Protein AF-A0A2J7NKF0-F1 (afdb_monomer_lite)

Secondary structure (DSSP, 8-state):
-HHHHHHH-HHHHHHHHHH----SSSHHHHHHHHHHHHHHHHHHHHHHHHHTTTSSTTHHHHHHHHTTTTTHHHHHHHHHS--TTT-EEE-S--SGGGEEEEEEETTEEEEEEE---TT-EEE-THHHHHHHHHHHS-HHHHHHHHHHHHHHHHHHHHHHHHHHHTTSTTTT---PPPHHHHHHHHHHTHHHHHHHHHHHHHHHT--GGG---TTT--HHHHT-HHHHHHHHHT--HHHHHHHHHHHHHHHHTT--

Structure (mmCIF, N/CA/C/O backbone):
data_AF-A0A2J7NKF0-F1
#
_entry.id   AF-A0A2J7NKF0-F1
#
loop_
_atom_site.group_PDB
_atom_site.id
_atom_site.type_symbol
_atom_site.label_atom_id
_atom_site.label_alt_id
_atom_site.label_comp_id
_atom_site.label_asym_id
_atom_site.label_entity_id
_atom_site.label_seq_id
_atom_site.pdbx_PDB_ins_code
_atom_site.Cartn_x
_atom_site.Cartn_y
_atom_site.Cartn_z
_atom_site.occupancy
_atom_site.B_iso_or_equiv
_atom_site.auth_seq_id
_atom_site.auth_comp_id
_atom_site.auth_asym_id
_atom_site.auth_atom_id
_atom_site.pdbx_PDB_model_num
ATOM 1 N N . MET A 1 1 ? -11.950 -2.779 15.391 1.00 84.06 1 MET A N 1
ATOM 2 C CA . MET A 1 1 ? -11.570 -1.725 14.423 1.00 84.06 1 MET A CA 1
ATOM 3 C C . MET A 1 1 ? -11.148 -0.471 15.175 1.00 84.06 1 MET A C 1
ATOM 5 O O . MET A 1 1 ? -11.852 -0.083 16.102 1.00 84.06 1 MET A O 1
ATOM 9 N N . SER A 1 2 ? -10.006 0.134 14.832 1.00 90.81 2 SER A N 1
ATOM 10 C CA . SER A 1 2 ? -9.373 1.181 15.652 1.00 90.81 2 SER A CA 1
ATOM 11 C C . SER A 1 2 ? -10.151 2.499 15.719 1.00 90.81 2 SER A C 1
ATOM 13 O O . SER A 1 2 ? -10.140 3.119 16.775 1.00 90.81 2 SER A O 1
ATOM 15 N N . LEU A 1 3 ? -10.865 2.906 14.657 1.00 89.62 3 LEU A N 1
ATOM 16 C CA . LEU A 1 3 ? -11.663 4.148 14.651 1.00 89.62 3 LEU A CA 1
ATOM 17 C C . LEU A 1 3 ? -12.692 4.188 15.787 1.00 89.62 3 LEU A C 1
ATOM 19 O O . LEU A 1 3 ? -12.721 5.144 16.553 1.00 89.62 3 LEU A O 1
ATOM 23 N N . ALA A 1 4 ? -13.485 3.125 15.942 1.00 90.88 4 ALA A N 1
ATOM 24 C CA . ALA A 1 4 ? -14.454 3.025 17.032 1.00 90.88 4 ALA A CA 1
ATOM 25 C C . ALA A 1 4 ? -13.760 2.879 18.399 1.00 90.88 4 ALA A C 1
ATOM 27 O O . ALA A 1 4 ? -14.191 3.472 19.386 1.00 90.88 4 ALA A O 1
ATOM 28 N N . LEU A 1 5 ? -12.653 2.125 18.464 1.00 92.44 5 LEU A N 1
ATOM 29 C CA . LEU A 1 5 ? -11.937 1.874 19.718 1.00 92.44 5 LEU A CA 1
ATOM 30 C C . LEU A 1 5 ? -11.374 3.157 20.348 1.00 92.44 5 LEU A C 1
ATOM 32 O O . LEU A 1 5 ? -11.391 3.272 21.571 1.00 92.44 5 LEU A O 1
ATOM 36 N N . LYS A 1 6 ? -10.938 4.130 19.532 1.00 91.19 6 LYS A N 1
ATOM 37 C CA . LYS A 1 6 ? -10.483 5.450 20.004 1.00 91.19 6 LYS A CA 1
ATOM 38 C C . LYS A 1 6 ? -11.495 6.140 20.917 1.00 91.19 6 LYS A C 1
ATOM 40 O O . LYS A 1 6 ? -11.085 6.837 21.834 1.00 91.19 6 LYS A O 1
ATOM 45 N N . LEU A 1 7 ? -12.789 5.954 20.657 1.00 88.31 7 LEU A N 1
ATOM 46 C CA . LEU A 1 7 ? -13.870 6.587 21.414 1.00 88.31 7 LEU A CA 1
ATOM 47 C C . LEU A 1 7 ? -14.421 5.672 22.497 1.00 88.31 7 LEU A C 1
ATOM 49 O O . LEU A 1 7 ? -14.588 6.095 23.635 1.00 88.31 7 LEU A O 1
ATOM 53 N N . LEU A 1 8 ? -14.667 4.406 22.153 1.00 92.31 8 LEU A N 1
ATOM 54 C CA . LEU A 1 8 ? -15.275 3.440 23.065 1.00 92.31 8 LEU A CA 1
ATOM 55 C C . LEU A 1 8 ? -14.355 3.091 24.238 1.00 92.31 8 LEU A C 1
ATOM 57 O O . LEU A 1 8 ? -14.828 2.885 25.352 1.00 92.31 8 LEU A O 1
ATOM 61 N N . ASN A 1 9 ? -13.043 3.008 23.998 1.00 94.12 9 ASN A N 1
ATOM 62 C CA . ASN A 1 9 ? -12.066 2.709 25.038 1.00 94.12 9 ASN A CA 1
ATOM 63 C C . ASN A 1 9 ? -10.696 3.347 24.730 1.00 94.12 9 ASN A C 1
ATOM 65 O O . ASN A 1 9 ? -9.761 2.646 24.324 1.00 94.12 9 ASN A O 1
ATOM 69 N N . PRO A 1 10 ? -10.538 4.665 24.967 1.00 94.31 10 PRO A N 1
ATOM 70 C CA . PRO A 1 10 ? -9.304 5.388 24.656 1.00 94.31 10 PRO A CA 1
ATOM 71 C C . PRO A 1 10 ? -8.067 4.803 25.351 1.00 94.31 10 PRO A C 1
ATOM 73 O O . PRO A 1 10 ? -6.987 4.759 24.767 1.00 94.31 10 PRO A O 1
ATOM 76 N N . LYS A 1 11 ? -8.221 4.296 26.584 1.00 96.44 11 LYS A N 1
ATOM 77 C CA . LYS A 1 11 ? -7.125 3.671 27.344 1.00 96.44 11 LYS A CA 1
ATOM 78 C C . LYS A 1 11 ? -6.644 2.379 26.685 1.00 96.44 11 LYS A C 1
ATOM 80 O O . LYS A 1 11 ? -5.443 2.170 26.547 1.00 96.44 11 LYS A O 1
ATOM 85 N N . GLN A 1 12 ? -7.570 1.515 26.263 1.00 95.81 12 GLN A N 1
ATOM 86 C CA . GLN A 1 12 ? -7.214 0.288 25.549 1.00 95.81 12 GLN A CA 1
ATOM 87 C C . GLN A 1 12 ? -6.644 0.590 24.163 1.00 95.81 12 GLN A C 1
ATOM 89 O O . GLN A 1 12 ? -5.672 -0.049 23.769 1.00 95.81 12 GLN A O 1
ATOM 94 N N . PHE A 1 13 ? -7.209 1.565 23.445 1.00 95.69 13 PHE A N 1
ATOM 95 C CA . PHE A 1 13 ? -6.653 2.026 22.175 1.00 95.69 13 PHE A CA 1
ATOM 96 C C . PHE A 1 13 ? -5.197 2.465 22.340 1.00 95.69 13 PHE A C 1
ATOM 98 O O . PHE A 1 13 ? -4.343 1.991 21.598 1.00 95.69 13 PHE A O 1
ATOM 105 N N . GLN A 1 14 ? -4.909 3.303 23.341 1.00 95.25 14 GLN A N 1
ATOM 106 C CA . GLN A 1 14 ? -3.556 3.779 23.608 1.00 95.25 14 GLN A CA 1
ATOM 107 C C . GLN A 1 14 ? -2.600 2.621 23.920 1.00 95.25 14 GLN A C 1
ATOM 109 O O . GLN A 1 14 ? -1.532 2.549 23.324 1.00 95.25 14 GLN A O 1
ATOM 114 N N . LYS A 1 15 ? -3.019 1.658 24.753 1.00 96.12 15 LYS A N 1
ATOM 115 C CA . LYS A 1 15 ? -2.218 0.460 25.052 1.00 96.12 15 LYS A CA 1
ATOM 116 C C . LYS A 1 15 ? -1.884 -0.354 23.795 1.00 96.12 15 LYS A C 1
ATOM 118 O O . LYS A 1 15 ? -0.757 -0.808 23.644 1.00 96.12 15 LYS A O 1
ATOM 123 N N . ILE A 1 16 ? -2.856 -0.558 22.900 1.00 94.44 16 ILE A N 1
ATOM 124 C CA . ILE A 1 16 ? -2.624 -1.277 21.636 1.00 94.44 16 ILE A CA 1
ATOM 125 C C . ILE A 1 16 ? -1.704 -0.460 20.728 1.00 94.44 16 ILE A C 1
ATOM 127 O O . ILE A 1 16 ? -0.760 -1.006 20.167 1.00 94.44 16 ILE A O 1
ATOM 131 N N . ARG A 1 17 ? -1.943 0.849 20.610 1.00 93.44 17 ARG A N 1
ATOM 132 C CA . ARG A 1 17 ? -1.118 1.754 19.805 1.00 93.44 17 ARG A CA 1
ATOM 133 C C . ARG A 1 17 ? 0.344 1.730 20.250 1.00 93.44 17 ARG A C 1
ATOM 135 O O . ARG A 1 17 ? 1.214 1.656 19.398 1.00 93.44 17 ARG A O 1
ATOM 142 N N . GLU A 1 18 ? 0.607 1.763 21.553 1.00 93.50 18 GLU A N 1
ATOM 143 C CA . GLU A 1 18 ? 1.963 1.701 22.121 1.00 93.50 18 GLU A CA 1
ATOM 144 C C . GLU A 1 18 ? 2.641 0.338 21.920 1.00 93.50 18 GLU A C 1
ATOM 146 O O . GLU A 1 18 ? 3.866 0.261 21.916 1.00 93.50 18 GLU A O 1
ATOM 151 N N . SER A 1 19 ? 1.863 -0.734 21.738 1.00 92.44 19 SER A N 1
ATOM 152 C CA . SER A 1 19 ? 2.397 -2.071 21.442 1.00 92.44 19 SER A CA 1
ATOM 153 C C . SER A 1 19 ? 2.750 -2.291 19.969 1.00 92.44 19 SER A C 1
ATOM 155 O O . SER A 1 19 ? 3.428 -3.263 19.654 1.00 92.44 19 SER A O 1
ATOM 157 N N . ILE A 1 20 ? 2.292 -1.414 19.072 1.00 91.75 20 ILE A N 1
ATOM 158 C CA . ILE A 1 20 ? 2.581 -1.490 17.638 1.00 91.75 20 ILE A CA 1
ATOM 159 C C . ILE A 1 20 ? 3.851 -0.690 17.366 1.00 91.75 20 ILE A C 1
ATOM 161 O O . ILE A 1 20 ? 3.891 0.518 17.601 1.00 91.75 20 ILE A O 1
ATOM 165 N N . GLN A 1 21 ? 4.876 -1.363 16.852 1.00 88.75 21 GLN A N 1
ATOM 166 C CA . GLN A 1 21 ? 6.145 -0.749 16.479 1.00 88.75 21 GLN A CA 1
ATOM 167 C C . GLN A 1 21 ? 6.243 -0.701 14.955 1.00 88.75 21 GLN A C 1
ATOM 169 O O . GLN A 1 21 ? 6.095 -1.723 14.295 1.00 88.75 21 GLN A O 1
ATOM 174 N N . GLU A 1 22 ? 6.476 0.487 14.393 1.00 92.12 22 GLU A N 1
ATOM 175 C CA . GLU A 1 22 ? 6.849 0.596 12.981 1.00 92.12 22 GLU A CA 1
ATOM 176 C C . GLU A 1 22 ? 8.244 -0.007 12.803 1.00 92.12 22 GLU A C 1
ATOM 178 O O . GLU A 1 22 ? 9.161 0.350 13.538 1.00 92.12 22 GLU A O 1
ATOM 183 N N . VAL A 1 23 ? 8.395 -0.904 11.831 1.00 92.81 23 VAL A N 1
ATOM 184 C CA . VAL A 1 23 ? 9.654 -1.628 11.582 1.00 92.81 23 VAL A CA 1
ATOM 185 C C . VAL A 1 23 ? 10.236 -1.357 10.197 1.00 92.81 23 VAL A C 1
ATOM 187 O O . VAL A 1 23 ? 11.412 -1.622 9.975 1.00 92.81 23 VAL A O 1
ATOM 190 N N . ILE A 1 24 ? 9.441 -0.811 9.267 1.00 92.50 24 ILE A N 1
ATOM 191 C CA . ILE A 1 24 ? 9.903 -0.504 7.907 1.00 92.50 24 ILE A CA 1
ATOM 192 C C . ILE A 1 24 ? 10.421 0.931 7.848 1.00 92.50 24 ILE A C 1
ATOM 194 O O . ILE A 1 24 ? 11.553 1.183 7.449 1.00 92.50 24 ILE A O 1
ATOM 198 N N . TYR A 1 25 ? 9.590 1.888 8.254 1.00 95.00 25 TYR A N 1
ATOM 199 C CA . TYR A 1 25 ? 9.866 3.319 8.093 1.00 95.00 25 TYR A CA 1
ATOM 200 C C . TYR A 1 25 ? 10.532 3.924 9.337 1.00 95.00 25 TYR A C 1
ATOM 202 O O . TYR A 1 25 ? 10.049 4.906 9.904 1.00 95.00 25 TYR A O 1
ATOM 210 N N . VAL A 1 26 ? 11.637 3.309 9.770 1.00 94.88 26 VAL A N 1
ATOM 211 C CA . VAL A 1 26 ? 12.452 3.720 10.927 1.00 94.88 26 VAL A CA 1
ATOM 212 C C . VAL A 1 26 ? 13.922 3.872 10.553 1.00 94.88 26 VAL A C 1
ATOM 214 O O . VAL A 1 26 ? 14.399 3.233 9.620 1.00 94.88 26 VAL A O 1
ATOM 217 N N . GLU A 1 27 ? 14.648 4.706 11.300 1.00 93.88 27 GLU A N 1
ATOM 218 C CA . GLU A 1 27 ? 16.056 5.026 11.018 1.00 93.88 27 GLU A CA 1
ATOM 219 C C . GLU A 1 27 ? 16.945 3.774 10.968 1.00 93.88 27 GLU A C 1
ATOM 221 O O . GLU A 1 27 ? 17.741 3.621 10.044 1.00 93.88 27 GLU A O 1
ATOM 226 N N . ASP A 1 28 ? 16.738 2.833 11.894 1.00 92.69 28 ASP A N 1
ATOM 227 C CA . ASP A 1 28 ? 17.508 1.584 11.971 1.00 92.69 28 ASP A CA 1
ATOM 228 C C . ASP A 1 28 ? 17.377 0.725 10.701 1.00 92.69 28 ASP A C 1
ATOM 230 O O . ASP A 1 28 ? 18.297 -0.010 10.347 1.00 92.69 28 ASP A O 1
ATOM 234 N N . ALA A 1 29 ? 16.258 0.846 9.982 1.00 89.44 29 ALA A N 1
ATOM 235 C CA . ALA A 1 29 ? 15.992 0.114 8.749 1.00 89.44 29 ALA A CA 1
ATOM 236 C C . ALA A 1 29 ? 16.216 0.965 7.482 1.00 89.44 29 ALA A C 1
ATOM 238 O O . ALA A 1 29 ? 16.064 0.472 6.359 1.00 89.44 29 ALA A O 1
ATOM 239 N N . ALA A 1 30 ? 16.605 2.237 7.634 1.00 93.00 30 ALA A N 1
ATOM 240 C CA . ALA A 1 30 ? 16.678 3.202 6.541 1.00 93.00 30 ALA A CA 1
ATOM 241 C C . ALA A 1 30 ? 17.652 2.784 5.445 1.00 93.00 30 ALA A C 1
ATOM 243 O O . ALA A 1 30 ? 17.326 2.890 4.261 1.00 93.00 30 ALA A O 1
ATOM 244 N N . ARG A 1 31 ? 18.829 2.276 5.829 1.00 89.62 31 ARG A N 1
ATOM 245 C CA . ARG A 1 31 ? 19.829 1.781 4.877 1.00 89.62 31 ARG A CA 1
ATOM 246 C C . ARG A 1 31 ? 19.249 0.649 4.033 1.00 89.62 31 ARG A C 1
ATOM 248 O O . ARG A 1 31 ? 19.266 0.749 2.812 1.00 89.62 31 ARG A O 1
ATOM 255 N N . LEU A 1 32 ? 18.697 -0.375 4.678 1.00 85.19 32 LEU A N 1
ATOM 256 C CA . LEU A 1 32 ? 18.163 -1.561 4.013 1.00 85.19 32 LEU A CA 1
ATOM 257 C C . LEU A 1 32 ? 17.012 -1.209 3.058 1.00 85.19 32 LEU A C 1
ATOM 259 O O . LEU A 1 32 ? 17.052 -1.544 1.875 1.00 85.19 32 LEU A O 1
ATOM 263 N N . PHE A 1 33 ? 15.998 -0.481 3.534 1.00 89.19 33 PHE A N 1
ATOM 264 C CA . PHE A 1 33 ? 14.836 -0.165 2.701 1.00 89.19 33 PHE A CA 1
ATOM 265 C C . PHE A 1 33 ? 15.133 0.862 1.612 1.00 89.19 33 PHE A C 1
ATOM 267 O O . PHE A 1 33 ? 14.550 0.766 0.534 1.00 89.19 33 PHE A O 1
ATOM 274 N N . SER A 1 34 ? 16.065 1.799 1.822 1.00 91.94 34 SER A N 1
ATOM 275 C CA . SER A 1 34 ? 16.508 2.695 0.741 1.00 91.94 34 SER A CA 1
ATOM 276 C C . SER A 1 34 ? 17.028 1.903 -0.455 1.00 91.94 34 SER A C 1
ATOM 278 O O . SER A 1 34 ? 16.730 2.240 -1.594 1.00 91.94 34 SER A O 1
ATOM 280 N N . VAL A 1 35 ? 17.741 0.812 -0.201 1.00 86.69 35 VAL A N 1
ATOM 281 C CA . VAL A 1 35 ? 18.342 -0.032 -1.238 1.00 86.69 35 VAL A CA 1
ATOM 282 C C . VAL A 1 35 ? 17.283 -0.828 -1.975 1.00 86.69 35 VAL A C 1
ATOM 284 O O . VAL A 1 35 ? 17.258 -0.813 -3.205 1.00 86.69 35 VAL A O 1
ATOM 287 N N . TYR A 1 36 ? 16.353 -1.441 -1.239 1.00 86.31 36 TYR A N 1
ATOM 288 C CA . TYR A 1 36 ? 15.193 -2.097 -1.839 1.00 86.31 36 TYR A CA 1
ATOM 289 C C . TYR A 1 36 ? 14.409 -1.150 -2.747 1.00 86.31 36 TYR A C 1
ATOM 291 O O . TYR A 1 36 ? 14.045 -1.526 -3.865 1.00 86.31 36 TYR A O 1
ATOM 299 N N . PHE A 1 37 ? 14.183 0.085 -2.298 1.00 92.50 37 PHE A N 1
ATOM 300 C CA . PHE A 1 37 ? 13.504 1.088 -3.104 1.00 92.50 37 PHE A CA 1
ATOM 301 C C . PHE A 1 37 ? 14.303 1.458 -4.357 1.00 92.50 37 PHE A C 1
ATOM 303 O O . PHE A 1 37 ? 13.736 1.407 -5.446 1.00 92.50 37 PHE A O 1
ATOM 310 N N . GLU A 1 38 ? 15.601 1.764 -4.246 1.00 91.38 38 GLU A N 1
ATOM 311 C CA . GLU A 1 38 ? 16.435 2.103 -5.410 1.00 91.38 38 GLU A CA 1
ATOM 312 C C . GLU A 1 38 ? 16.475 0.981 -6.447 1.00 91.38 38 GLU A C 1
ATOM 314 O O . GLU A 1 38 ? 16.335 1.231 -7.646 1.00 91.38 38 GLU A O 1
ATOM 319 N N . ASN A 1 39 ? 16.628 -0.262 -5.998 1.00 87.44 39 ASN A N 1
ATOM 320 C CA . ASN A 1 39 ? 16.621 -1.412 -6.892 1.00 87.44 39 ASN A CA 1
ATOM 321 C C . ASN A 1 39 ? 15.276 -1.545 -7.598 1.00 87.44 39 ASN A C 1
ATOM 323 O O . ASN A 1 39 ? 15.241 -1.690 -8.816 1.00 87.44 39 ASN A O 1
ATOM 327 N N . SER A 1 40 ? 14.173 -1.390 -6.867 1.00 90.56 40 SER A N 1
ATOM 328 C CA . SER A 1 40 ? 12.826 -1.466 -7.437 1.00 90.56 40 SER A CA 1
ATOM 329 C C . SER A 1 40 ? 12.569 -0.381 -8.489 1.00 90.56 40 SER A C 1
ATOM 331 O O . SER A 1 40 ? 11.949 -0.660 -9.517 1.00 90.56 40 SER A O 1
ATOM 333 N N . LEU A 1 41 ? 13.088 0.839 -8.288 1.00 94.50 41 LEU A N 1
ATOM 334 C CA . LEU A 1 41 ? 13.026 1.893 -9.305 1.00 94.50 41 LEU A CA 1
ATOM 335 C C . LEU A 1 41 ? 13.814 1.501 -10.562 1.00 94.50 41 LEU A C 1
ATOM 337 O O . LEU A 1 41 ? 13.281 1.606 -11.666 1.00 94.50 41 LEU A O 1
ATOM 341 N N . LYS A 1 42 ? 15.050 1.004 -10.409 1.00 92.31 42 LYS A N 1
ATOM 342 C CA . LYS A 1 42 ? 15.887 0.552 -11.537 1.00 92.31 42 LYS A CA 1
ATOM 343 C C . LYS A 1 42 ? 15.245 -0.603 -12.304 1.00 92.31 42 LYS A C 1
ATOM 345 O O . LYS A 1 42 ? 15.223 -0.592 -13.530 1.00 92.31 42 LYS A O 1
ATOM 350 N N . MET A 1 43 ? 14.689 -1.579 -11.589 1.00 90.56 43 MET A N 1
ATOM 351 C CA . MET A 1 43 ? 13.977 -2.719 -12.170 1.00 90.56 43 MET A CA 1
ATOM 352 C C . MET A 1 43 ? 12.792 -2.245 -13.015 1.00 90.56 43 MET A C 1
ATOM 354 O O . MET A 1 43 ? 12.613 -2.709 -14.142 1.00 90.56 43 MET A O 1
ATOM 358 N N . ALA A 1 44 ? 12.021 -1.279 -12.506 1.00 94.56 44 ALA A N 1
ATOM 359 C CA . ALA A 1 44 ? 10.898 -0.701 -13.227 1.00 94.56 44 ALA A CA 1
ATOM 360 C C . ALA A 1 44 ? 11.338 0.093 -14.467 1.00 94.56 44 ALA A C 1
ATOM 362 O O . ALA A 1 44 ? 10.760 -0.093 -15.537 1.00 94.56 44 ALA A O 1
ATOM 363 N N . THR A 1 45 ? 12.361 0.950 -14.368 1.00 95.25 45 THR A N 1
ATOM 364 C CA . THR A 1 45 ? 12.822 1.736 -15.525 1.00 95.25 45 THR A CA 1
ATOM 365 C C . THR A 1 45 ? 13.438 0.859 -16.606 1.00 95.25 45 THR A C 1
ATOM 367 O O . THR A 1 45 ? 13.142 1.060 -17.784 1.00 95.25 45 THR A O 1
ATOM 370 N N . GLU A 1 46 ? 14.203 -0.166 -16.235 1.00 92.19 46 GLU A N 1
ATOM 371 C CA . GLU A 1 46 ? 14.758 -1.118 -17.198 1.00 92.19 46 GLU A CA 1
ATOM 372 C C . GLU A 1 46 ? 13.672 -1.984 -17.849 1.00 92.19 46 GLU A C 1
ATOM 374 O O . GLU A 1 46 ? 13.697 -2.233 -19.055 1.00 92.19 46 GLU A O 1
ATOM 379 N N . CYS A 1 47 ? 12.645 -2.365 -17.084 1.00 93.31 47 CYS A N 1
ATOM 380 C CA . CYS A 1 47 ? 11.459 -3.022 -17.624 1.00 93.31 47 CYS A CA 1
ATOM 381 C C . CYS A 1 47 ? 10.780 -2.168 -18.711 1.00 93.31 47 CYS A C 1
ATOM 383 O O . CYS A 1 47 ? 10.492 -2.664 -19.802 1.00 93.31 47 CYS A O 1
ATOM 385 N N . LEU A 1 48 ? 10.574 -0.872 -18.452 1.00 95.38 48 LEU A N 1
ATOM 386 C CA . LEU A 1 48 ? 9.958 0.048 -19.413 1.00 95.38 48 LEU A CA 1
ATOM 387 C C . LEU A 1 48 ? 10.798 0.206 -20.687 1.00 95.38 48 LEU A C 1
ATOM 389 O O . LEU A 1 48 ? 10.236 0.142 -21.780 1.00 95.38 48 LEU A O 1
ATOM 393 N N . ARG A 1 49 ? 12.125 0.348 -20.555 1.00 94.12 49 ARG A N 1
ATOM 394 C CA . ARG A 1 49 ? 13.068 0.392 -21.691 1.00 94.12 49 ARG A CA 1
ATOM 395 C C . ARG A 1 49 ? 13.000 -0.873 -22.541 1.00 94.12 49 ARG A C 1
ATOM 397 O O . ARG A 1 49 ? 12.963 -0.800 -23.769 1.00 94.12 49 ARG A O 1
ATOM 404 N N . SER A 1 50 ? 12.947 -2.032 -21.884 1.00 91.31 50 SER A N 1
ATOM 405 C CA . SER A 1 50 ? 12.834 -3.333 -22.545 1.00 91.31 50 SER A CA 1
ATOM 406 C C . SER A 1 50 ? 11.524 -3.460 -23.329 1.00 91.31 50 SER A C 1
ATOM 408 O O . SER A 1 50 ? 11.539 -3.870 -24.490 1.00 91.31 50 SER A O 1
ATOM 410 N N . ILE A 1 51 ? 10.392 -3.065 -22.730 1.00 92.25 51 ILE A N 1
ATOM 411 C CA . ILE A 1 51 ? 9.058 -3.148 -23.349 1.00 92.25 51 ILE A CA 1
ATOM 412 C C . ILE A 1 51 ? 8.925 -2.221 -24.563 1.00 92.25 51 ILE A C 1
ATOM 414 O O . ILE A 1 51 ? 8.260 -2.590 -25.529 1.00 92.25 51 ILE A O 1
ATOM 418 N N . SER A 1 52 ? 9.525 -1.030 -24.525 1.00 92.81 52 SER A N 1
ATOM 419 C CA . SER A 1 52 ? 9.473 -0.079 -25.642 1.00 92.81 52 SER A CA 1
ATOM 420 C C . SER A 1 52 ? 10.556 -0.290 -26.693 1.00 92.81 52 SER A C 1
ATOM 422 O O . SER A 1 52 ? 10.626 0.469 -27.654 1.00 92.81 52 SER A O 1
ATOM 424 N N . HIS A 1 53 ? 11.438 -1.278 -26.516 1.00 91.00 53 HIS A N 1
ATOM 425 C CA . HIS A 1 53 ? 12.636 -1.434 -27.345 1.00 91.00 53 HIS A CA 1
ATOM 426 C C . HIS A 1 53 ? 13.462 -0.138 -27.450 1.00 91.00 53 HIS A C 1
ATOM 428 O O . HIS A 1 53 ? 14.102 0.111 -28.470 1.00 91.00 53 HIS A O 1
ATOM 434 N N . ASN A 1 54 ? 13.454 0.681 -26.391 1.00 89.75 54 ASN A N 1
ATOM 435 C CA . ASN A 1 54 ? 14.089 1.999 -26.347 1.00 89.75 54 ASN A CA 1
ATOM 436 C C . ASN A 1 54 ? 13.624 2.975 -27.454 1.00 89.75 54 ASN A C 1
ATOM 438 O O . ASN A 1 54 ? 14.408 3.806 -27.908 1.00 89.75 54 ASN A O 1
ATOM 442 N N . ASP A 1 55 ? 12.359 2.912 -27.885 1.00 92.81 55 ASP A N 1
ATOM 443 C CA . ASP A 1 55 ? 11.800 3.836 -28.891 1.00 92.81 55 ASP A CA 1
ATOM 444 C C . ASP A 1 55 ? 11.464 5.247 -28.351 1.00 92.81 55 ASP A C 1
ATOM 446 O O . ASP A 1 55 ? 11.056 6.129 -29.111 1.00 92.81 55 ASP A O 1
ATOM 450 N N . GLY A 1 56 ? 11.633 5.461 -27.042 1.00 92.88 56 GLY A N 1
ATOM 451 C CA . GLY A 1 56 ? 11.353 6.714 -26.341 1.00 92.88 56 GLY A CA 1
ATOM 452 C C . GLY A 1 56 ? 9.933 6.854 -25.768 1.00 92.88 56 GLY A C 1
ATOM 453 O O . GLY A 1 56 ? 9.634 7.850 -25.107 1.00 92.88 56 GLY A O 1
ATOM 454 N N . SER A 1 57 ? 9.036 5.873 -25.946 1.00 94.69 57 SER A N 1
ATOM 455 C CA . SER A 1 57 ? 7.621 5.968 -25.532 1.00 94.69 57 SER A CA 1
ATOM 456 C C . SER A 1 57 ? 7.387 6.105 -24.019 1.00 94.69 57 SER A C 1
ATOM 458 O O . SER A 1 57 ? 6.276 6.446 -23.593 1.00 94.69 57 SER A O 1
ATOM 460 N N . PHE A 1 58 ? 8.405 5.797 -23.209 1.00 96.19 58 PHE A N 1
ATOM 461 C CA . PHE A 1 58 ? 8.387 5.879 -21.744 1.00 96.19 58 PHE A CA 1
ATOM 462 C C . PHE A 1 58 ? 9.413 6.866 -21.170 1.00 96.19 58 PHE A C 1
ATOM 464 O O . PHE A 1 58 ? 9.561 6.929 -19.953 1.00 96.19 58 PHE A O 1
ATOM 471 N N . ASP A 1 59 ? 10.110 7.661 -21.990 1.00 95.31 59 ASP A N 1
ATOM 472 C CA . ASP A 1 59 ? 11.197 8.532 -21.510 1.00 95.31 59 ASP A CA 1
ATOM 473 C C . ASP A 1 59 ? 10.729 9.538 -20.451 1.00 95.31 59 ASP A C 1
ATOM 475 O O . ASP A 1 59 ? 11.433 9.809 -19.477 1.00 95.31 59 ASP A O 1
ATOM 479 N N . ALA A 1 60 ? 9.520 10.082 -20.616 1.00 94.44 60 ALA A N 1
ATOM 480 C CA . ALA A 1 60 ? 8.936 11.010 -19.653 1.00 94.44 60 ALA A CA 1
ATOM 481 C C . ALA A 1 60 ? 8.631 10.334 -18.307 1.00 94.44 60 ALA A C 1
ATOM 483 O O . ALA A 1 60 ? 8.899 10.926 -17.259 1.00 94.44 60 ALA A O 1
ATOM 484 N N . ASP A 1 61 ? 8.107 9.107 -18.326 1.00 95.31 61 ASP A N 1
ATOM 485 C CA . ASP A 1 61 ? 7.780 8.358 -17.111 1.00 95.31 61 ASP A CA 1
ATOM 486 C C . ASP A 1 61 ? 9.049 7.873 -16.419 1.00 95.31 61 ASP A C 1
ATOM 488 O O . ASP A 1 61 ? 9.181 8.050 -15.213 1.00 95.31 61 ASP A O 1
ATOM 492 N N . ILE A 1 62 ? 10.012 7.343 -17.183 1.00 96.62 62 ILE A N 1
ATOM 493 C CA . ILE A 1 62 ? 11.336 6.945 -16.688 1.00 96.62 62 ILE A CA 1
ATOM 494 C C . ILE A 1 62 ? 11.996 8.136 -15.995 1.00 96.62 62 ILE A C 1
ATOM 496 O O . ILE A 1 62 ? 12.392 8.018 -14.842 1.00 96.62 62 ILE A O 1
ATOM 500 N N . LYS A 1 63 ? 12.007 9.318 -16.627 1.00 96.31 63 LYS A N 1
ATOM 501 C CA . LYS A 1 63 ? 12.563 10.536 -16.023 1.00 96.31 63 LYS A CA 1
ATOM 502 C C . LYS A 1 63 ? 11.889 10.909 -14.700 1.00 96.31 63 LYS A C 1
ATOM 504 O O . LYS A 1 63 ? 12.553 11.421 -13.801 1.00 96.31 63 LYS A O 1
ATOM 509 N N . LYS A 1 64 ? 10.575 10.707 -14.571 1.00 95.50 64 LYS A N 1
ATOM 510 C CA . LYS A 1 64 ? 9.867 10.975 -13.311 1.00 95.50 64 LYS A CA 1
ATOM 511 C C . LYS A 1 64 ? 10.140 9.905 -12.256 1.00 95.50 64 LYS A C 1
ATOM 513 O O . LYS A 1 64 ? 10.293 10.271 -11.097 1.00 95.50 64 LYS A O 1
ATOM 518 N N . ILE A 1 65 ? 10.237 8.631 -12.645 1.00 96.88 65 ILE A N 1
ATOM 519 C CA . ILE A 1 65 ? 10.635 7.530 -11.756 1.00 96.88 65 ILE A CA 1
ATOM 520 C C . ILE A 1 65 ? 12.051 7.782 -11.219 1.00 96.88 65 ILE A C 1
ATOM 522 O O . ILE A 1 65 ? 12.240 7.798 -10.005 1.00 96.88 65 ILE A O 1
ATOM 526 N N . ASP A 1 66 ? 13.005 8.100 -12.098 1.00 96.50 66 ASP A N 1
ATOM 527 C CA . ASP A 1 66 ? 14.386 8.456 -11.741 1.00 96.50 66 ASP A CA 1
ATOM 528 C C . ASP A 1 66 ? 14.446 9.690 -10.820 1.00 96.50 66 ASP A C 1
ATOM 530 O O . ASP A 1 66 ? 15.340 9.821 -9.987 1.00 96.50 66 ASP A O 1
ATOM 534 N N . GLY A 1 67 ? 13.464 10.594 -10.911 1.00 96.75 67 GLY A N 1
ATOM 535 C CA . GLY A 1 67 ? 13.340 11.750 -10.021 1.00 96.75 67 GLY A CA 1
ATOM 536 C C . GLY A 1 67 ? 13.098 11.401 -8.545 1.00 96.75 67 GLY A C 1
ATOM 537 O O . GLY A 1 67 ? 13.309 12.256 -7.683 1.00 96.75 67 GLY A O 1
ATOM 538 N N . PHE A 1 68 ? 12.675 10.170 -8.234 1.00 97.25 68 PHE A N 1
ATOM 539 C CA . PHE A 1 68 ? 12.509 9.695 -6.858 1.00 97.25 68 PHE A CA 1
ATOM 540 C C . PHE A 1 68 ? 13.779 9.071 -6.266 1.00 97.25 68 PHE A C 1
ATOM 542 O O . PHE A 1 68 ? 13.847 8.913 -5.041 1.00 97.25 68 PHE A O 1
ATOM 549 N N . SER A 1 69 ? 14.784 8.753 -7.090 1.00 95.88 69 SER A N 1
ATOM 550 C CA . SER A 1 69 ? 16.027 8.135 -6.626 1.00 95.88 69 SER A CA 1
ATOM 551 C C . SER A 1 69 ? 16.717 8.959 -5.536 1.00 95.88 69 SER A C 1
ATOM 553 O O . SER A 1 69 ? 16.709 10.193 -5.524 1.00 95.88 69 SER A O 1
ATOM 555 N N . GLY A 1 70 ? 17.273 8.251 -4.560 1.00 96.06 70 GLY A N 1
ATOM 556 C CA . GLY A 1 70 ? 17.875 8.762 -3.333 1.00 96.06 70 GLY A CA 1
ATOM 557 C C . GLY A 1 70 ? 16.879 9.306 -2.305 1.00 96.06 70 GLY A C 1
ATOM 558 O O . GLY A 1 70 ? 17.292 9.720 -1.224 1.00 96.06 70 GLY A O 1
ATOM 559 N N . ASN A 1 71 ? 15.578 9.353 -2.614 1.00 97.31 71 ASN A N 1
ATOM 560 C CA . ASN A 1 71 ? 14.583 10.041 -1.788 1.00 97.31 71 ASN A CA 1
ATOM 561 C C . ASN A 1 71 ? 13.400 9.168 -1.362 1.00 97.31 71 ASN A C 1
ATOM 563 O O . ASN A 1 71 ? 12.660 9.587 -0.468 1.00 97.31 71 ASN A O 1
ATOM 567 N N . VAL A 1 72 ? 13.216 7.984 -1.959 1.00 97.81 72 VAL A N 1
ATOM 568 C CA . VAL A 1 72 ? 12.026 7.145 -1.738 1.00 97.81 72 VAL A CA 1
ATOM 569 C C . VAL A 1 72 ? 11.801 6.861 -0.260 1.00 97.81 72 VAL A C 1
ATOM 571 O O . VAL A 1 72 ? 10.720 7.155 0.237 1.00 97.81 72 VAL A O 1
ATOM 574 N N . PHE A 1 73 ? 12.812 6.369 0.463 1.00 97.62 73 PHE A N 1
ATOM 575 C CA . PHE A 1 73 ? 12.66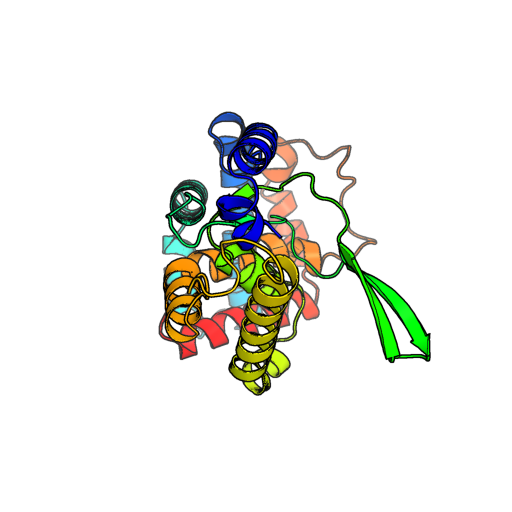5 6.027 1.881 1.00 97.62 73 PHE A CA 1
ATOM 576 C C . PHE A 1 73 ? 12.125 7.207 2.700 1.00 97.62 73 PHE A C 1
ATOM 578 O O . PHE A 1 73 ? 11.101 7.092 3.369 1.00 97.62 73 PHE A O 1
ATOM 585 N N . ARG A 1 74 ? 12.745 8.385 2.558 1.00 97.94 74 ARG A N 1
ATOM 586 C CA . ARG A 1 74 ? 12.314 9.615 3.235 1.00 97.94 74 ARG A CA 1
ATOM 587 C C . ARG A 1 74 ? 10.890 10.021 2.848 1.00 97.94 74 ARG A C 1
ATOM 589 O O . ARG A 1 74 ? 10.112 10.400 3.718 1.00 97.94 74 ARG A O 1
ATOM 596 N N . ILE A 1 75 ? 10.548 9.952 1.560 1.00 98.12 75 ILE A N 1
ATOM 597 C CA . ILE A 1 75 ? 9.197 10.260 1.069 1.00 98.12 75 ILE A CA 1
ATOM 598 C C . ILE A 1 75 ? 8.177 9.318 1.714 1.00 98.12 75 ILE A C 1
ATOM 600 O O . ILE A 1 75 ? 7.158 9.779 2.226 1.00 98.12 75 ILE A O 1
ATOM 604 N N . MET A 1 76 ? 8.463 8.016 1.738 1.00 98.06 76 MET A N 1
ATOM 605 C CA . MET A 1 76 ? 7.581 7.016 2.333 1.00 98.06 76 MET A CA 1
ATOM 606 C C . MET A 1 76 ? 7.423 7.236 3.842 1.00 98.06 76 MET A C 1
ATOM 608 O O . MET A 1 76 ? 6.289 7.245 4.315 1.00 98.06 76 MET A O 1
ATOM 612 N N . CYS A 1 77 ? 8.508 7.532 4.572 1.00 97.81 77 CYS A N 1
ATOM 613 C CA . CYS A 1 77 ? 8.458 7.899 5.992 1.00 97.81 77 CYS A CA 1
ATOM 614 C C . CYS A 1 77 ? 7.511 9.075 6.258 1.00 97.81 77 CYS A C 1
ATOM 616 O O . CYS A 1 77 ? 6.703 9.016 7.181 1.00 97.81 77 CYS A O 1
ATOM 618 N N . GLU A 1 78 ? 7.565 10.140 5.451 1.00 97.69 78 GLU A N 1
ATOM 619 C CA . GLU A 1 78 ? 6.648 11.278 5.602 1.00 97.69 78 GLU A CA 1
ATOM 620 C C . GLU A 1 78 ? 5.190 10.913 5.299 1.00 97.69 78 GLU A C 1
ATOM 622 O O . GLU A 1 78 ? 4.276 11.412 5.961 1.00 97.69 78 GLU A O 1
ATOM 627 N N . LEU A 1 79 ? 4.962 10.044 4.311 1.00 97.50 79 LEU A N 1
ATOM 628 C CA . LEU A 1 79 ? 3.624 9.638 3.883 1.00 97.50 79 LEU A CA 1
ATOM 629 C C . LEU A 1 79 ? 2.947 8.667 4.856 1.00 97.50 79 LEU A C 1
ATOM 631 O O . LEU A 1 79 ? 1.722 8.622 4.882 1.00 97.50 79 LEU A O 1
ATOM 635 N N . VAL A 1 80 ? 3.693 7.930 5.684 1.00 97.00 80 VAL A N 1
ATOM 636 C CA . VAL A 1 80 ? 3.099 7.035 6.697 1.00 97.00 80 VAL A CA 1
ATOM 637 C C . VAL A 1 80 ? 2.887 7.691 8.060 1.00 97.00 80 VAL A C 1
ATOM 639 O O . VAL A 1 80 ? 2.268 7.085 8.935 1.00 97.00 80 VAL A O 1
ATOM 642 N N . LYS A 1 81 ? 3.362 8.928 8.266 1.00 96.00 81 LYS A N 1
ATOM 643 C CA . LYS A 1 81 ? 3.179 9.625 9.546 1.00 96.00 81 LYS A CA 1
ATOM 644 C C . LYS A 1 81 ? 1.689 9.772 9.879 1.00 96.00 81 LYS A C 1
ATOM 646 O O . LYS A 1 81 ? 0.932 10.311 9.065 1.00 96.00 81 LYS A O 1
ATOM 651 N N . PRO A 1 82 ? 1.259 9.381 11.092 1.00 94.88 82 PRO A N 1
ATOM 652 C CA . PRO A 1 82 ? -0.137 9.477 11.479 1.00 94.88 82 PRO A CA 1
ATOM 653 C C . PRO A 1 82 ? -0.604 10.932 11.536 1.00 94.88 82 PRO A C 1
ATOM 655 O O . PRO A 1 82 ? 0.033 11.796 12.140 1.00 94.88 82 PRO A O 1
ATOM 65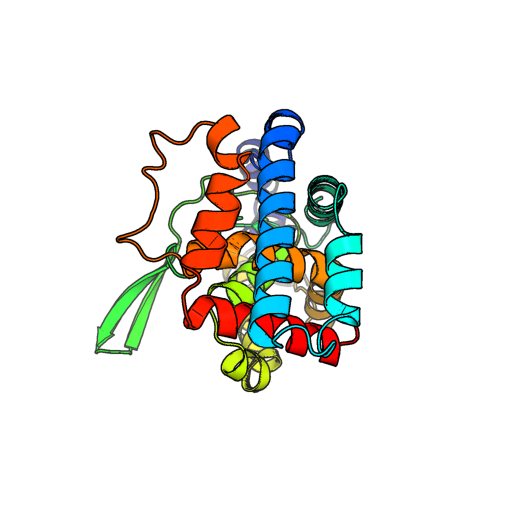8 N N . LYS A 1 83 ? -1.771 11.182 10.945 1.00 94.19 83 LYS A N 1
ATOM 659 C CA . LYS A 1 83 ? -2.522 12.437 11.011 1.00 94.19 83 LYS A CA 1
ATOM 660 C C . LYS A 1 83 ? -3.929 12.163 11.539 1.00 94.19 83 LYS A C 1
ATOM 662 O O . LYS A 1 83 ? -4.676 11.344 10.995 1.00 94.19 83 LYS A O 1
ATOM 667 N N . GLU A 1 84 ? -4.275 12.816 12.640 1.00 93.19 84 GLU A N 1
ATOM 668 C CA . GLU A 1 84 ? -5.623 12.763 13.206 1.00 93.19 84 GLU A CA 1
ATOM 669 C C . GLU A 1 84 ? -6.596 13.620 12.373 1.00 93.19 84 GLU A C 1
ATOM 671 O O . GLU A 1 84 ? -6.164 14.569 11.716 1.00 93.19 84 GLU A O 1
ATOM 676 N N . PRO A 1 85 ? -7.905 13.310 12.384 1.00 91.19 85 PRO A N 1
ATOM 677 C CA . PRO A 1 85 ? -8.558 12.252 13.171 1.00 91.19 85 PRO A CA 1
ATOM 678 C C . PRO A 1 85 ? -8.573 10.871 12.488 1.00 91.19 85 PRO A C 1
ATOM 680 O O . PRO A 1 85 ? -9.020 9.882 13.076 1.00 91.19 85 PRO A O 1
ATOM 683 N N . TRP A 1 86 ? -8.080 10.789 11.249 1.00 91.44 86 TRP A N 1
ATOM 684 C CA . TRP A 1 86 ? -8.344 9.664 10.347 1.00 91.44 86 TRP A CA 1
ATOM 685 C C . TRP A 1 86 ? -7.348 8.514 10.419 1.00 91.44 86 TRP A C 1
ATOM 687 O O . TRP A 1 86 ? -7.593 7.481 9.805 1.00 91.44 86 TRP A O 1
ATOM 697 N N . SER A 1 87 ? -6.260 8.653 11.175 1.00 94.44 87 SER A N 1
ATOM 698 C CA . SER A 1 87 ? -5.292 7.564 11.317 1.00 94.44 87 SER A CA 1
ATOM 699 C C . SER A 1 87 ? -5.891 6.349 12.018 1.00 94.44 87 SER A C 1
ATOM 701 O O . SER A 1 87 ? -6.657 6.466 12.978 1.00 94.44 87 SER A O 1
ATOM 703 N N . VAL A 1 88 ? -5.529 5.166 11.547 1.00 95.00 88 VAL A N 1
ATOM 704 C CA . VAL A 1 88 ? -6.011 3.873 12.021 1.00 95.00 88 VAL A CA 1
ATOM 705 C C . VAL A 1 88 ? -4.841 2.927 12.235 1.00 95.00 88 VAL A C 1
ATOM 707 O O . VAL A 1 88 ? -3.722 3.201 11.815 1.00 95.00 88 VAL A O 1
ATOM 710 N N . ILE A 1 89 ? -5.099 1.819 12.926 1.00 96.00 89 ILE A N 1
ATOM 711 C CA . ILE A 1 89 ? -4.155 0.704 12.942 1.00 96.00 89 ILE A CA 1
ATOM 712 C C . ILE A 1 89 ? -4.306 -0.000 11.593 1.00 96.00 89 ILE A C 1
ATOM 714 O O . ILE A 1 89 ? -5.322 -0.655 11.354 1.00 96.00 89 ILE A O 1
ATOM 718 N N . CYS A 1 90 ? -3.326 0.213 10.725 1.00 96.88 90 CYS A N 1
ATOM 719 C CA . CYS A 1 90 ? -3.172 -0.416 9.425 1.00 96.88 90 CYS A CA 1
ATOM 720 C C . CYS A 1 90 ? -2.423 -1.745 9.576 1.00 96.88 90 CYS A C 1
ATOM 722 O O . CYS A 1 90 ? -1.578 -1.906 10.459 1.00 96.88 90 CYS A O 1
ATOM 724 N N . HIS A 1 91 ? -2.717 -2.678 8.682 1.00 96.38 91 HIS A N 1
ATOM 725 C CA . HIS A 1 91 ? -2.037 -3.960 8.556 1.00 96.38 91 HIS A CA 1
ATOM 726 C C . HIS A 1 91 ? -0.585 -3.801 8.101 1.00 96.38 91 HIS A C 1
ATOM 728 O O . HIS A 1 91 ? 0.271 -4.578 8.508 1.00 96.38 91 HIS A O 1
ATOM 734 N N . GLY A 1 92 ? -0.310 -2.824 7.230 1.00 94.19 92 GLY A N 1
ATOM 735 C CA . GLY A 1 92 ? 1.029 -2.537 6.713 1.00 94.19 92 GLY A CA 1
ATOM 736 C C . GLY A 1 92 ? 1.493 -3.452 5.573 1.00 94.19 92 GLY A C 1
ATOM 737 O O . GLY A 1 92 ? 2.206 -2.968 4.697 1.00 94.19 92 GLY A O 1
ATOM 738 N N . ASP A 1 93 ? 1.025 -4.704 5.534 1.00 93.94 93 ASP A N 1
ATOM 739 C CA . ASP A 1 93 ? 1.266 -5.687 4.461 1.00 93.94 93 ASP A CA 1
ATOM 740 C C . ASP A 1 93 ? -0.042 -6.243 3.861 1.00 93.94 93 ASP A C 1
ATOM 742 O O . ASP A 1 93 ? -0.379 -7.422 3.956 1.00 93.94 93 ASP A O 1
ATOM 746 N N . CYS A 1 94 ? -0.853 -5.346 3.302 1.00 92.44 94 CYS A N 1
ATOM 747 C CA . CYS A 1 94 ? -2.230 -5.611 2.882 1.00 92.44 94 CYS A CA 1
ATOM 748 C C . CYS A 1 94 ? -2.333 -6.162 1.442 1.00 92.44 94 CYS A C 1
ATOM 750 O O . CYS A 1 94 ? -3.109 -5.652 0.636 1.00 92.44 94 CYS A O 1
ATOM 752 N N . TRP A 1 95 ? -1.567 -7.199 1.100 1.00 92.75 95 TRP A N 1
ATOM 753 C CA . TRP A 1 95 ? -1.690 -7.924 -0.175 1.00 92.75 95 TRP A CA 1
ATOM 754 C C . TRP A 1 95 ? -2.483 -9.231 -0.038 1.00 92.75 95 TRP A C 1
ATOM 756 O O . TRP A 1 95 ? -2.616 -9.777 1.055 1.00 92.75 95 TRP A O 1
ATOM 766 N N . SER A 1 96 ? -3.021 -9.756 -1.143 1.00 91.12 96 SER A N 1
ATOM 767 C CA . SER A 1 96 ? -3.971 -10.881 -1.136 1.00 91.12 96 SER A CA 1
ATOM 768 C C . SER A 1 96 ? -3.453 -12.168 -0.496 1.00 91.12 96 SER A C 1
ATOM 770 O O . SER A 1 96 ? -4.268 -12.968 -0.043 1.00 91.12 96 SER A O 1
ATOM 772 N N . ASN A 1 97 ? -2.137 -12.383 -0.436 1.00 90.31 97 ASN A N 1
ATOM 773 C CA . ASN A 1 97 ? -1.565 -13.590 0.171 1.00 90.31 97 ASN A CA 1
ATOM 774 C C . ASN A 1 97 ? -1.732 -13.616 1.697 1.00 90.31 97 ASN A C 1
ATOM 776 O O . ASN A 1 97 ? -1.800 -14.694 2.283 1.00 90.31 97 ASN A O 1
ATOM 780 N N . ASN A 1 98 ? -1.920 -12.453 2.324 1.00 94.44 98 ASN A N 1
ATOM 781 C CA . ASN A 1 98 ? -2.216 -12.337 3.752 1.00 94.44 98 ASN A CA 1
ATOM 782 C C . ASN A 1 98 ? -3.719 -12.451 4.063 1.00 94.44 98 ASN A C 1
ATOM 784 O O . ASN A 1 98 ? -4.158 -12.168 5.178 1.00 94.44 98 ASN A O 1
ATOM 788 N N . PHE A 1 99 ? -4.534 -12.868 3.087 1.00 94.56 99 PHE A N 1
ATOM 789 C CA . PHE A 1 99 ? -5.976 -13.036 3.232 1.00 94.56 99 PHE A CA 1
ATOM 790 C C . PHE A 1 99 ? -6.324 -14.517 3.092 1.00 94.56 99 PHE A C 1
ATOM 792 O O . PHE A 1 99 ? -6.222 -15.111 2.020 1.00 94.56 99 PHE A O 1
ATOM 799 N N . LEU A 1 100 ? -6.795 -15.118 4.181 1.00 94.75 100 LEU A N 1
ATOM 800 C CA . LEU A 1 100 ? -7.322 -16.474 4.175 1.00 94.75 100 LEU A CA 1
ATOM 801 C C . LEU A 1 100 ? -8.827 -16.442 3.910 1.00 94.75 100 LEU A C 1
ATOM 803 O O . LEU A 1 100 ? -9.590 -15.851 4.676 1.00 94.75 100 LEU A O 1
ATOM 807 N N . PHE A 1 101 ? -9.250 -17.115 2.844 1.00 94.81 101 PHE A N 1
ATOM 808 C CA . PHE A 1 101 ? -10.640 -17.161 2.398 1.00 94.81 101 PHE A CA 1
ATOM 809 C C . PHE A 1 101 ? -11.282 -18.509 2.743 1.00 94.81 101 PHE A C 1
ATOM 811 O O . PHE A 1 101 ? -10.785 -19.563 2.342 1.00 94.81 101 PHE A O 1
ATOM 818 N N . ARG A 1 102 ? -12.420 -18.481 3.445 1.00 95.69 102 ARG A N 1
ATOM 819 C CA . ARG A 1 102 ? -13.297 -19.647 3.637 1.00 95.69 102 ARG A CA 1
ATOM 820 C C . ARG A 1 102 ? -14.367 -19.634 2.552 1.00 95.69 102 ARG A C 1
ATOM 822 O O . ARG A 1 102 ? -15.061 -18.632 2.397 1.00 95.69 102 ARG A O 1
ATOM 829 N N . TYR A 1 103 ? -14.507 -20.736 1.821 1.00 95.56 103 TYR A N 1
ATOM 830 C CA . TYR A 1 103 ? -15.464 -20.864 0.722 1.00 95.56 103 TYR A CA 1
ATOM 831 C C . TYR A 1 103 ? -16.584 -21.835 1.089 1.00 95.56 103 TYR A C 1
ATOM 833 O O . TYR A 1 103 ? -16.304 -22.968 1.479 1.00 95.56 103 TYR A O 1
ATOM 841 N N . SER A 1 104 ? -17.839 -21.423 0.910 1.00 94.19 104 SER A N 1
ATOM 842 C CA . SER A 1 104 ? -18.990 -22.335 0.998 1.00 94.19 104 SER A CA 1
ATOM 843 C C . SER A 1 104 ? -19.151 -23.154 -0.287 1.00 94.19 104 SER A C 1
ATOM 845 O O . SER A 1 104 ? -19.588 -24.302 -0.253 1.00 94.19 104 SER A O 1
ATOM 847 N N . GLN A 1 105 ? -18.785 -22.559 -1.427 1.00 94.69 105 GLN A N 1
ATOM 848 C CA . GLN A 1 105 ? -18.757 -23.152 -2.766 1.00 94.69 105 GLN A CA 1
ATOM 849 C C . GLN A 1 105 ? -17.632 -22.504 -3.592 1.00 94.69 105 GLN A C 1
ATOM 851 O O . GLN A 1 105 ? -17.159 -21.420 -3.229 1.00 94.69 105 GLN A O 1
ATOM 856 N N . PRO A 1 106 ? -17.199 -23.100 -4.723 1.00 92.75 106 PRO A N 1
ATOM 857 C CA . PRO A 1 106 ? -16.234 -22.458 -5.610 1.00 92.75 106 PRO A CA 1
ATOM 858 C C . PRO A 1 106 ? -16.657 -21.026 -5.961 1.00 92.75 106 PRO A C 1
ATOM 860 O O . PRO A 1 106 ? -17.775 -20.798 -6.416 1.00 92.75 106 PRO A O 1
ATOM 863 N N . ARG A 1 107 ? -15.748 -20.062 -5.759 1.00 87.94 107 ARG A N 1
ATOM 864 C CA . ARG A 1 107 ? -15.964 -18.614 -5.976 1.00 87.94 107 ARG A CA 1
ATOM 865 C C . ARG A 1 107 ? -16.985 -17.941 -5.044 1.00 87.94 107 ARG A C 1
ATOM 867 O O . ARG A 1 107 ? -17.257 -16.758 -5.226 1.00 87.94 107 ARG A O 1
ATOM 874 N N . GLN A 1 108 ? -17.507 -18.641 -4.039 1.00 92.31 108 GLN A N 1
ATOM 875 C CA . GLN A 1 108 ? -18.386 -18.070 -3.021 1.00 92.31 108 GLN A CA 1
ATOM 876 C C . GLN A 1 108 ? -17.634 -17.956 -1.692 1.00 92.31 108 GLN A C 1
ATOM 878 O O . GLN A 1 108 ? -17.558 -18.914 -0.923 1.00 92.31 108 GLN A O 1
ATOM 883 N N . VAL A 1 109 ? -17.046 -16.782 -1.454 1.00 92.75 109 VAL A N 1
ATOM 884 C CA . VAL A 1 109 ? -16.369 -16.459 -0.190 1.00 92.75 109 VAL A CA 1
ATOM 885 C C . VAL A 1 109 ? -17.418 -16.250 0.900 1.00 92.75 109 VAL A C 1
ATOM 887 O O . VAL A 1 109 ? -18.322 -15.431 0.746 1.00 92.75 109 VAL A O 1
ATOM 890 N N . GLU A 1 110 ? -17.279 -16.982 1.999 1.00 94.06 110 GLU A N 1
ATOM 891 C CA . GLU A 1 110 ? -18.130 -16.894 3.187 1.00 94.06 110 GLU A CA 1
ATOM 892 C C . GLU A 1 110 ? -17.459 -16.059 4.286 1.00 94.06 110 GLU A C 1
ATOM 894 O O . GLU A 1 110 ? -18.096 -15.206 4.897 1.00 94.06 110 GLU A O 1
ATOM 899 N N . GLU A 1 111 ? -16.156 -16.260 4.509 1.00 94.38 111 GLU A N 1
ATOM 900 C CA . GLU A 1 111 ? -15.386 -15.527 5.517 1.00 94.38 111 GLU A CA 1
ATOM 901 C C . GLU A 1 111 ? -13.977 -15.202 5.032 1.00 94.38 111 GLU A C 1
ATOM 903 O O . GLU A 1 111 ? -13.405 -15.902 4.195 1.00 94.38 111 GLU A O 1
ATOM 908 N N . VAL A 1 112 ? -13.407 -14.149 5.619 1.00 93.81 112 VAL A N 1
ATOM 909 C CA . VAL A 1 112 ? -12.031 -13.712 5.384 1.00 93.81 112 VAL A CA 1
ATOM 910 C C . VAL A 1 112 ? -11.332 -13.512 6.727 1.00 93.81 112 VAL A C 1
ATOM 912 O O . VAL A 1 112 ? -11.894 -12.903 7.642 1.00 93.81 112 VAL A O 1
ATOM 915 N N . ARG A 1 113 ? -10.099 -14.004 6.848 1.00 94.50 113 ARG A N 1
ATOM 916 C CA . ARG A 1 113 ? -9.191 -13.731 7.971 1.00 94.50 113 ARG A CA 1
ATOM 917 C C . ARG A 1 113 ? -7.919 -13.084 7.434 1.00 94.50 113 ARG A C 1
ATOM 919 O O . ARG A 1 113 ? -7.317 -13.611 6.508 1.00 94.50 113 ARG A O 1
ATOM 926 N N . LEU A 1 114 ? -7.523 -11.969 8.037 1.00 94.12 114 LEU A N 1
ATOM 927 C CA . LEU A 1 114 ? -6.225 -11.341 7.793 1.00 94.12 114 LEU A CA 1
ATOM 928 C C . LEU A 1 114 ? -5.155 -12.073 8.614 1.00 94.12 114 LEU A C 1
ATOM 930 O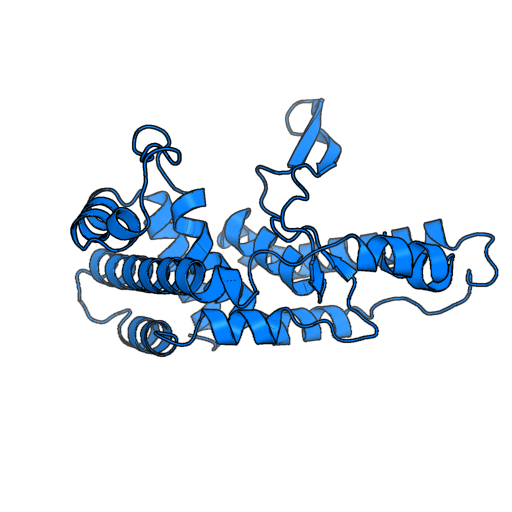 O . LEU A 1 114 ? -5.412 -12.422 9.771 1.00 94.12 114 LEU A O 1
ATOM 934 N N . LEU A 1 115 ? -3.995 -12.309 8.013 1.00 94.12 115 LEU A N 1
ATOM 935 C CA . LEU A 1 115 ? -2.831 -12.970 8.602 1.00 94.12 115 LEU A CA 1
ATOM 936 C C . LEU A 1 115 ? -1.629 -12.023 8.589 1.00 94.12 115 LEU A C 1
ATOM 938 O O . LEU A 1 115 ? -1.650 -11.023 7.896 1.00 94.12 115 LEU A O 1
ATOM 942 N N . ASP A 1 116 ? -0.582 -12.367 9.335 1.00 90.62 116 ASP A N 1
ATOM 943 C CA . ASP A 1 116 ? 0.710 -11.672 9.305 1.00 90.62 116 ASP A CA 1
ATOM 944 C C . ASP A 1 116 ? 0.659 -10.150 9.574 1.00 90.62 116 ASP A C 1
ATOM 946 O O . ASP A 1 116 ? 0.796 -9.296 8.702 1.00 90.62 116 ASP A O 1
ATOM 950 N N . LEU A 1 117 ? 0.484 -9.799 10.850 1.00 91.31 117 LEU A N 1
ATOM 951 C CA . LEU A 1 117 ? 0.432 -8.409 11.316 1.00 91.31 117 LEU A CA 1
ATOM 952 C C . LEU A 1 117 ? 1.816 -7.859 11.717 1.00 91.31 117 LEU A C 1
ATOM 954 O O . LEU A 1 117 ? 1.884 -6.910 12.501 1.00 91.31 117 LEU A O 1
ATOM 958 N N . GLN A 1 118 ? 2.913 -8.457 11.233 1.00 90.44 118 GLN A N 1
ATOM 959 C CA . GLN A 1 118 ? 4.275 -8.161 11.702 1.00 90.44 118 GLN A CA 1
ATOM 960 C C . GLN A 1 118 ? 4.747 -6.733 11.387 1.00 90.44 118 GLN A C 1
ATOM 962 O O . GLN A 1 118 ? 5.533 -6.164 12.139 1.00 90.44 118 GLN A O 1
ATOM 967 N N . VAL A 1 119 ? 4.229 -6.133 10.311 1.00 93.62 119 VAL A N 1
ATOM 968 C CA . VAL A 1 119 ? 4.538 -4.751 9.901 1.00 93.62 119 VAL A CA 1
ATOM 969 C C . VAL A 1 119 ? 3.360 -3.794 10.108 1.00 93.62 119 VAL A C 1
ATOM 971 O O . VAL A 1 119 ? 3.246 -2.767 9.432 1.00 93.62 119 VAL A O 1
ATOM 974 N N . GLY A 1 120 ? 2.465 -4.134 11.041 1.00 95.25 120 GLY A N 1
ATOM 975 C CA . GLY A 1 120 ? 1.349 -3.280 11.430 1.00 95.25 120 GLY A CA 1
ATOM 976 C C . GLY A 1 120 ? 1.822 -1.892 11.864 1.00 95.25 120 GLY A C 1
ATOM 977 O O . GLY A 1 120 ? 2.861 -1.740 12.503 1.00 95.25 120 GLY A O 1
ATOM 978 N N . ARG A 1 121 ? 1.047 -0.858 11.530 1.00 95.75 121 ARG A N 1
ATOM 979 C CA . ARG A 1 121 ? 1.422 0.540 11.796 1.00 95.75 121 ARG A CA 1
ATOM 980 C C . ARG A 1 121 ? 0.222 1.417 12.085 1.00 95.75 121 ARG A C 1
ATOM 982 O O . ARG A 1 121 ? -0.909 1.076 11.753 1.00 95.75 121 ARG A O 1
ATOM 989 N N . TYR A 1 122 ? 0.463 2.577 12.683 1.00 96.75 122 TYR A N 1
ATOM 990 C CA . TYR A 1 122 ? -0.571 3.586 12.889 1.00 96.75 122 TYR A CA 1
ATOM 991 C C . TYR A 1 122 ? -0.440 4.704 11.847 1.00 96.75 122 TYR A C 1
ATOM 993 O O . TYR A 1 122 ? 0.443 5.548 11.971 1.00 96.75 122 TYR A O 1
ATOM 1001 N N . ALA A 1 123 ? -1.301 4.693 10.824 1.00 96.75 123 ALA A N 1
ATOM 1002 C CA . ALA A 1 123 ? -1.194 5.549 9.635 1.00 96.75 123 ALA A CA 1
ATOM 1003 C C . ALA A 1 123 ? -2.573 5.843 9.007 1.00 96.75 123 ALA A C 1
ATOM 1005 O O . ALA A 1 123 ? -3.609 5.444 9.540 1.00 96.75 123 ALA A O 1
ATOM 1006 N N . SER A 1 124 ? -2.612 6.556 7.877 1.00 97.19 124 SER A N 1
ATOM 1007 C CA . SER A 1 124 ? -3.852 6.751 7.109 1.00 97.19 124 SER A CA 1
ATOM 1008 C C . SER A 1 124 ? -4.363 5.416 6.541 1.00 97.19 124 SER A C 1
ATOM 1010 O O . SER A 1 124 ? -3.556 4.648 6.018 1.00 97.19 124 SER A O 1
ATOM 1012 N N . PRO A 1 125 ? -5.685 5.132 6.543 1.00 96.38 125 PRO A N 1
ATOM 1013 C CA . PRO A 1 125 ? -6.232 3.928 5.903 1.00 96.38 125 PRO A CA 1
ATOM 1014 C C . PRO A 1 125 ? -5.918 3.857 4.402 1.00 96.38 125 PRO A C 1
ATOM 1016 O O . PRO A 1 125 ? -5.949 2.776 3.817 1.00 96.38 125 PRO A O 1
ATOM 1019 N N . ALA A 1 126 ? -5.585 4.993 3.779 1.00 97.69 126 ALA A N 1
ATOM 1020 C CA . ALA A 1 126 ? -5.161 5.050 2.388 1.00 97.69 126 ALA A CA 1
ATOM 1021 C C . ALA A 1 126 ? -3.936 4.169 2.096 1.00 97.69 126 ALA A C 1
ATOM 1023 O O . ALA A 1 126 ? -3.838 3.658 0.983 1.00 97.69 126 ALA A O 1
ATOM 1024 N N . THR A 1 127 ? -3.033 3.943 3.062 1.00 97.94 127 THR A N 1
ATOM 1025 C CA . THR A 1 127 ? -1.835 3.122 2.824 1.00 97.94 127 THR A CA 1
ATOM 1026 C C . THR A 1 127 ? -2.207 1.676 2.503 1.00 97.94 127 THR A C 1
ATOM 1028 O O . THR A 1 127 ? -1.778 1.151 1.481 1.00 97.94 127 THR A O 1
ATOM 1031 N N . ASP A 1 128 ? -3.071 1.056 3.311 1.00 98.00 128 ASP A N 1
ATOM 1032 C CA . ASP A 1 128 ? -3.520 -0.324 3.093 1.00 98.00 128 ASP A CA 1
ATOM 1033 C C . ASP A 1 128 ? -4.408 -0.450 1.850 1.00 98.00 128 ASP A C 1
ATOM 1035 O O . ASP A 1 128 ? -4.293 -1.422 1.107 1.00 98.00 128 ASP A O 1
ATOM 1039 N N . ILE A 1 129 ? -5.275 0.538 1.596 1.00 97.88 129 ILE A N 1
ATOM 1040 C CA . ILE A 1 129 ? -6.160 0.528 0.422 1.00 97.88 129 ILE A CA 1
ATOM 1041 C C . ILE A 1 129 ? -5.338 0.593 -0.867 1.00 97.88 129 ILE A C 1
ATOM 1043 O O . ILE A 1 129 ? -5.555 -0.212 -1.770 1.00 97.88 129 ILE A O 1
ATOM 1047 N N . LEU A 1 130 ? -4.392 1.533 -0.961 1.00 97.69 130 LEU A N 1
ATOM 1048 C CA . LEU A 1 130 ? -3.541 1.680 -2.142 1.00 97.69 130 LEU A CA 1
ATOM 1049 C C . LEU A 1 130 ? -2.618 0.474 -2.304 1.00 97.69 130 LEU A C 1
ATOM 1051 O O . LEU A 1 130 ? -2.476 -0.013 -3.422 1.00 97.69 130 LEU A O 1
ATOM 1055 N N . HIS A 1 131 ? -2.053 -0.041 -1.205 1.00 97.12 131 HIS A N 1
ATOM 1056 C CA . HIS A 1 131 ? -1.293 -1.287 -1.222 1.00 97.12 131 HIS A CA 1
ATOM 1057 C C . HIS A 1 131 ? -2.143 -2.395 -1.868 1.00 97.12 131 HIS A C 1
ATOM 1059 O O . HIS A 1 131 ? -1.789 -2.872 -2.948 1.00 97.12 131 HIS A O 1
ATOM 1065 N N . PHE A 1 132 ? -3.292 -2.742 -1.285 1.00 97.31 132 PHE A N 1
ATOM 1066 C CA . PHE A 1 132 ? -4.143 -3.820 -1.789 1.00 97.31 132 PHE A CA 1
ATOM 1067 C C . PHE A 1 132 ? -4.543 -3.616 -3.256 1.00 97.31 132 PHE A C 1
ATOM 1069 O O . PHE A 1 132 ? -4.437 -4.529 -4.075 1.00 97.31 132 PHE A O 1
ATOM 1076 N N . LEU A 1 133 ? -4.980 -2.407 -3.622 1.00 96.81 133 LEU A N 1
ATOM 1077 C CA . LEU A 1 133 ? -5.425 -2.119 -4.984 1.00 96.81 133 LEU A CA 1
ATOM 1078 C C . LEU A 1 133 ? -4.314 -2.343 -6.013 1.00 96.81 133 LEU A C 1
ATOM 1080 O O . LEU A 1 133 ? -4.585 -2.923 -7.067 1.00 96.81 133 LEU A O 1
ATOM 1084 N N . TYR A 1 134 ? -3.083 -1.916 -5.740 1.00 96.31 134 TYR A N 1
ATOM 1085 C CA . TYR A 1 134 ? -2.012 -1.998 -6.732 1.00 96.31 134 TYR A CA 1
ATOM 1086 C C . TYR A 1 134 ? -1.238 -3.319 -6.725 1.00 96.31 134 TYR A C 1
ATOM 1088 O O . TYR A 1 134 ? -0.711 -3.680 -7.774 1.00 96.31 134 TYR A O 1
ATOM 1096 N N . THR A 1 135 ? -1.218 -4.072 -5.621 1.00 95.19 135 THR A N 1
ATOM 1097 C CA . THR A 1 135 ? -0.531 -5.380 -5.565 1.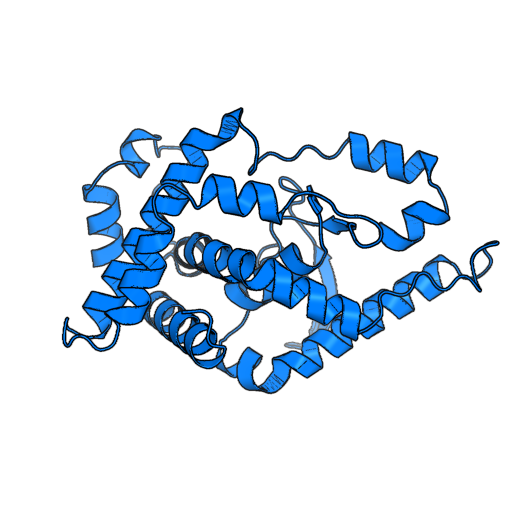00 95.19 135 THR A CA 1
ATOM 1098 C C . THR A 1 135 ? -1.456 -6.568 -5.796 1.00 95.19 135 THR A C 1
ATOM 1100 O O . THR A 1 135 ? -1.009 -7.613 -6.254 1.00 95.19 135 THR A O 1
ATOM 1103 N N . SER A 1 136 ? -2.751 -6.427 -5.499 1.00 95.25 136 SER A N 1
ATOM 1104 C CA . SER A 1 136 ? -3.685 -7.563 -5.439 1.00 95.25 136 SER A CA 1
ATOM 1105 C C . SER A 1 136 ? -4.784 -7.507 -6.496 1.00 95.25 136 SER A C 1
ATOM 1107 O O . SER A 1 136 ? -5.689 -8.343 -6.512 1.00 95.25 136 SER A O 1
ATOM 1109 N N . THR A 1 137 ? -4.745 -6.516 -7.391 1.00 94.88 137 THR A N 1
ATOM 1110 C CA . THR A 1 137 ? -5.754 -6.369 -8.441 1.00 94.88 137 THR A CA 1
ATOM 1111 C C . THR A 1 137 ? -5.155 -6.028 -9.801 1.00 94.88 137 THR A C 1
ATOM 1113 O O . THR A 1 137 ? -4.069 -5.464 -9.912 1.00 94.88 137 THR A O 1
ATOM 1116 N N . GLN A 1 138 ? -5.889 -6.364 -10.862 1.00 93.75 138 GLN A N 1
ATOM 1117 C CA . GLN A 1 138 ? -5.500 -6.056 -12.238 1.00 93.75 138 GLN A CA 1
ATOM 1118 C C . GLN A 1 138 ? -5.924 -4.632 -12.619 1.00 93.75 138 GLN A C 1
ATOM 1120 O O . GLN A 1 138 ? -7.021 -4.192 -12.265 1.00 93.75 138 GLN A O 1
ATOM 1125 N N . ALA A 1 139 ? -5.127 -3.945 -13.440 1.00 94.88 139 ALA A N 1
ATOM 1126 C CA . ALA A 1 139 ? -5.420 -2.579 -13.887 1.00 94.88 139 ALA A CA 1
ATOM 1127 C C . ALA A 1 139 ? -6.788 -2.444 -14.578 1.00 94.88 139 ALA A C 1
ATOM 1129 O O . ALA A 1 139 ? -7.545 -1.512 -14.311 1.00 94.88 139 ALA A O 1
ATOM 1130 N N . GLY A 1 140 ? -7.178 -3.425 -15.402 1.00 95.19 140 GLY A N 1
ATOM 1131 C CA . GLY A 1 140 ? -8.504 -3.447 -16.029 1.00 95.19 140 GLY A CA 1
ATOM 1132 C C . GLY A 1 140 ? -9.664 -3.556 -15.027 1.00 95.19 140 GLY A C 1
ATOM 1133 O O . GLY A 1 140 ? -10.763 -3.080 -15.307 1.00 95.19 140 GLY A O 1
ATOM 1134 N N . MET A 1 141 ? -9.428 -4.160 -13.858 1.00 94.56 141 MET A N 1
ATOM 1135 C CA . MET A 1 141 ? -10.397 -4.226 -12.764 1.00 94.56 141 MET A CA 1
ATOM 1136 C C . MET A 1 141 ? -10.511 -2.861 -12.081 1.00 94.56 141 MET A C 1
ATOM 1138 O O . MET A 1 141 ? -11.619 -2.328 -12.002 1.00 94.56 141 MET A O 1
ATOM 1142 N N . ARG A 1 142 ? -9.378 -2.248 -11.704 1.00 95.06 142 ARG A N 1
ATOM 1143 C CA . ARG A 1 142 ? -9.351 -0.891 -11.132 1.00 95.06 142 ARG A CA 1
ATOM 1144 C C . ARG A 1 142 ? -10.026 0.111 -12.058 1.00 95.06 142 ARG A C 1
ATOM 1146 O O . ARG A 1 142 ? -11.002 0.732 -11.661 1.00 95.06 142 ARG A O 1
ATOM 1153 N N . LYS A 1 143 ? -9.641 0.159 -13.335 1.00 93.94 143 LYS A N 1
ATOM 1154 C CA . LYS A 1 143 ? -10.237 1.067 -14.329 1.00 93.94 143 LYS A CA 1
ATOM 1155 C C . LYS A 1 143 ? -11.768 0.989 -14.399 1.00 93.94 143 LYS A C 1
ATOM 1157 O O . LYS A 1 143 ? -12.417 1.999 -14.647 1.00 93.94 143 LYS A O 1
ATOM 1162 N N . ARG A 1 144 ? -12.355 -0.200 -14.220 1.00 96.19 144 ARG A N 1
ATOM 1163 C CA . ARG A 1 144 ? -13.813 -0.405 -14.298 1.00 96.19 144 ARG A CA 1
ATOM 1164 C C . ARG A 1 144 ? -14.536 -0.234 -12.965 1.00 96.19 144 ARG A C 1
ATOM 1166 O O . ARG A 1 144 ? -15.716 0.103 -12.971 1.00 96.19 144 ARG A O 1
ATOM 1173 N N . HIS A 1 145 ? -13.871 -0.521 -11.849 1.00 96.19 145 HIS A N 1
ATOM 1174 C CA . HIS A 1 145 ? -14.538 -0.713 -10.562 1.00 96.19 145 HIS A CA 1
ATOM 1175 C C . HIS A 1 145 ? -13.957 0.118 -9.414 1.00 96.19 145 HIS A C 1
ATOM 1177 O O . HIS A 1 145 ? -14.469 -0.007 -8.308 1.00 96.19 145 HIS A O 1
ATOM 1183 N N . TYR A 1 146 ? -12.956 0.975 -9.644 1.00 94.12 146 TYR A N 1
ATOM 1184 C CA . TYR A 1 146 ? -12.284 1.761 -8.599 1.00 94.12 146 TYR A CA 1
ATOM 1185 C C . TYR A 1 146 ? -13.273 2.469 -7.664 1.00 94.12 146 TYR A C 1
ATOM 1187 O O . TYR A 1 146 ? -13.327 2.164 -6.474 1.00 94.12 146 TYR A O 1
ATOM 1195 N N . ASP A 1 147 ? -14.149 3.316 -8.210 1.00 94.69 147 ASP A N 1
ATOM 1196 C CA . ASP A 1 147 ? -15.146 4.046 -7.417 1.00 94.69 147 ASP A CA 1
ATOM 1197 C C . ASP A 1 147 ? -16.111 3.119 -6.674 1.00 94.69 147 ASP A C 1
ATOM 1199 O O . ASP A 1 147 ? -16.514 3.403 -5.545 1.00 94.69 147 ASP A O 1
ATOM 1203 N N . HIS A 1 148 ? -16.490 1.998 -7.293 1.00 96.75 148 HIS A N 1
ATOM 1204 C CA . HIS A 1 148 ? -17.367 1.021 -6.659 1.00 96.75 148 HIS A CA 1
ATOM 1205 C C . HIS A 1 148 ? -16.681 0.357 -5.461 1.00 96.75 148 HIS A C 1
ATOM 1207 O O . HIS A 1 148 ? -17.268 0.307 -4.383 1.00 96.75 148 HIS A O 1
ATOM 1213 N N . LEU A 1 149 ? -15.429 -0.084 -5.614 1.00 96.06 149 LEU A N 1
ATOM 1214 C CA . LEU A 1 149 ? -14.638 -0.679 -4.534 1.00 96.06 149 LEU A CA 1
ATOM 1215 C C . LEU A 1 149 ? -14.453 0.297 -3.374 1.00 96.06 149 LEU A C 1
ATOM 1217 O O . LEU A 1 149 ? -14.639 -0.083 -2.220 1.00 96.06 149 LEU A O 1
ATOM 1221 N N . LEU A 1 150 ? -14.149 1.563 -3.672 1.00 96.75 150 LEU A N 1
ATOM 1222 C CA . LEU A 1 150 ? -14.010 2.591 -2.645 1.00 96.75 150 LEU A CA 1
ATOM 1223 C C . LEU A 1 150 ? -15.323 2.839 -1.904 1.00 96.75 150 LEU A C 1
ATOM 1225 O O . LEU A 1 150 ? -15.315 2.987 -0.683 1.00 96.75 150 LEU A O 1
ATOM 1229 N N . ARG A 1 151 ? -16.458 2.855 -2.610 1.00 97.00 151 ARG A N 1
ATOM 1230 C CA . ARG A 1 151 ? -17.779 2.981 -1.977 1.00 97.00 151 ARG A CA 1
ATOM 1231 C C . ARG A 1 151 ? -18.103 1.780 -1.099 1.00 97.00 151 ARG A C 1
ATOM 1233 O O . ARG A 1 151 ? -18.603 1.985 -0.000 1.00 97.00 151 ARG A O 1
ATOM 1240 N N . VAL A 1 152 ? -17.787 0.563 -1.546 1.00 96.62 152 VAL A N 1
ATOM 1241 C CA . VAL A 1 152 ? -17.965 -0.663 -0.750 1.00 96.62 152 VAL A CA 1
ATOM 1242 C C . VAL A 1 152 ? -17.100 -0.623 0.508 1.00 96.62 152 VAL A C 1
ATOM 1244 O O . VAL A 1 152 ? -17.599 -0.903 1.598 1.00 96.62 152 VAL A O 1
ATOM 1247 N N . TYR A 1 153 ? -15.827 -0.235 0.392 1.00 96.00 153 TYR A N 1
ATOM 1248 C CA . TYR A 1 153 ? -14.943 -0.060 1.545 1.00 96.00 153 TYR A CA 1
ATOM 1249 C C . TYR A 1 153 ? -15.511 0.981 2.517 1.00 96.00 153 TYR A C 1
ATOM 1251 O O . TYR A 1 153 ? -15.665 0.712 3.707 1.00 96.00 153 TYR A O 1
ATOM 1259 N N . HIS A 1 154 ? -15.882 2.154 2.001 1.00 95.81 154 HIS A N 1
ATOM 1260 C CA . HIS A 1 154 ? -16.405 3.273 2.780 1.00 95.81 154 HIS A CA 1
ATOM 1261 C C . HIS A 1 154 ? -17.710 2.945 3.512 1.00 95.81 154 HIS A C 1
ATOM 1263 O O . HIS A 1 154 ? -17.829 3.226 4.708 1.00 95.81 154 HIS A O 1
ATOM 1269 N N . SER A 1 155 ? -18.677 2.326 2.829 1.00 95.44 155 SER A N 1
ATOM 1270 C CA . SER A 1 155 ? -19.942 1.923 3.447 1.00 95.44 155 SER A CA 1
ATOM 1271 C C . SER A 1 155 ? -19.703 0.861 4.515 1.00 95.44 155 SER A C 1
ATOM 1273 O O . SER A 1 155 ? -20.188 0.999 5.634 1.00 95.44 155 SER A O 1
ATOM 1275 N N . THR A 1 156 ? -18.872 -0.144 4.218 1.00 95.00 156 THR A N 1
ATOM 1276 C CA . THR A 1 156 ? -18.552 -1.232 5.153 1.00 95.00 156 THR A CA 1
ATOM 1277 C C . THR A 1 156 ? -17.820 -0.723 6.393 1.00 95.00 156 THR A C 1
ATOM 1279 O O . THR A 1 156 ? -18.136 -1.146 7.510 1.00 95.00 156 THR A O 1
ATOM 1282 N N . LEU A 1 157 ? -16.876 0.207 6.223 1.00 93.12 157 LEU A N 1
ATOM 1283 C CA . LEU A 1 157 ? -16.175 0.885 7.313 1.00 93.12 157 LEU A CA 1
ATOM 1284 C C . LEU A 1 157 ? -17.178 1.586 8.231 1.00 93.12 157 LEU A C 1
ATOM 1286 O O . LEU A 1 157 ? -17.227 1.300 9.428 1.00 93.12 157 LEU A O 1
ATOM 1290 N N . ASN A 1 158 ? -18.014 2.459 7.671 1.00 91.62 158 ASN A N 1
ATOM 1291 C CA . ASN A 1 158 ? -18.955 3.252 8.454 1.00 91.62 158 ASN A CA 1
ATOM 1292 C C . ASN A 1 158 ? -20.037 2.390 9.116 1.00 91.62 158 ASN A C 1
ATOM 1294 O O . ASN A 1 158 ? -20.323 2.586 10.295 1.00 91.62 158 ASN A O 1
ATOM 1298 N N . ASP A 1 159 ? -20.579 1.385 8.427 1.00 92.50 159 ASP A N 1
ATOM 1299 C CA . ASP A 1 159 ? -21.548 0.450 9.009 1.00 92.50 159 ASP A CA 1
ATOM 1300 C C . ASP A 1 159 ? -20.939 -0.375 10.142 1.00 92.50 159 ASP A C 1
ATOM 1302 O O . ASP A 1 159 ? -21.589 -0.629 11.156 1.00 92.50 159 ASP A O 1
ATOM 1306 N N . THR A 1 160 ? -19.670 -0.764 10.015 1.00 92.62 160 THR A N 1
ATOM 1307 C CA . THR A 1 160 ? -18.966 -1.470 11.089 1.00 92.62 160 THR A CA 1
ATOM 1308 C C . THR A 1 160 ? -18.722 -0.553 12.286 1.00 92.62 160 THR A C 1
ATOM 1310 O O . THR A 1 160 ? -18.920 -0.990 13.417 1.00 92.62 160 THR A O 1
ATOM 1313 N N . VAL A 1 161 ? -18.356 0.718 12.073 1.00 91.12 161 VAL A N 1
ATOM 1314 C CA . VAL A 1 161 ? -18.255 1.707 13.161 1.00 91.12 161 VAL A CA 1
ATOM 1315 C C . VAL A 1 161 ? -19.609 1.879 13.859 1.00 91.12 161 VAL A C 1
ATOM 1317 O O . VAL A 1 161 ? -19.655 1.775 15.082 1.00 91.12 161 VAL A O 1
ATOM 1320 N N . ARG A 1 162 ? -20.717 2.034 13.114 1.00 90.75 162 ARG A N 1
ATOM 1321 C CA . ARG A 1 162 ? -22.079 2.114 13.686 1.00 90.75 162 ARG A CA 1
ATOM 1322 C C . ARG A 1 162 ? -22.404 0.908 14.555 1.00 90.75 162 ARG A C 1
ATOM 1324 O O . ARG A 1 162 ? -22.786 1.075 15.707 1.00 90.75 162 ARG A O 1
ATOM 1331 N N . ARG A 1 163 ? -22.198 -0.306 14.032 1.00 92.88 163 ARG A N 1
ATOM 1332 C CA . ARG A 1 163 ? -22.466 -1.549 14.775 1.00 92.88 163 ARG A CA 1
ATOM 1333 C C . ARG A 1 163 ? -21.653 -1.652 16.062 1.00 92.88 163 ARG A C 1
ATOM 1335 O O . ARG A 1 163 ? -22.179 -2.123 17.060 1.00 92.88 163 ARG A O 1
ATOM 1342 N N . LEU A 1 164 ? -20.390 -1.222 16.048 1.00 92.62 164 LEU A N 1
ATOM 1343 C CA . LEU A 1 164 ? -19.533 -1.249 17.237 1.00 92.62 164 LEU A CA 1
ATOM 1344 C C . LEU A 1 164 ? -19.929 -0.199 18.284 1.00 92.62 164 LEU A C 1
ATOM 1346 O O . LEU A 1 164 ? -19.661 -0.404 19.463 1.00 92.62 164 LEU A O 1
ATOM 1350 N N . MET A 1 165 ? -20.531 0.918 17.865 1.00 91.06 165 MET A N 1
ATOM 1351 C CA . MET A 1 165 ? -20.973 1.991 18.763 1.00 91.06 165 MET A CA 1
ATOM 1352 C C . MET A 1 165 ? -22.415 1.831 19.255 1.00 91.06 165 MET A C 1
ATOM 1354 O O . MET A 1 165 ? -22.807 2.556 20.170 1.00 91.06 165 MET A O 1
ATOM 1358 N N . ALA A 1 166 ? -23.197 0.919 18.676 1.00 92.38 166 ALA A N 1
ATOM 1359 C CA . ALA A 1 166 ? -24.582 0.677 19.068 1.00 92.38 166 ALA A CA 1
ATOM 1360 C C . ALA A 1 166 ? -24.691 0.357 20.570 1.00 92.38 166 ALA A C 1
ATOM 1362 O O . ALA A 1 166 ? -23.949 -0.478 21.090 1.00 92.38 166 ALA A O 1
ATOM 1363 N N . GLY A 1 167 ? -25.595 1.043 21.277 1.00 91.25 167 GLY A N 1
ATOM 1364 C CA . GLY A 1 167 ? -25.775 0.903 22.723 1.00 91.25 167 GLY A CA 1
ATOM 1365 C C . GLY A 1 167 ? -24.691 1.566 23.581 1.00 91.25 167 GLY A C 1
ATOM 1366 O O . GLY A 1 167 ? -24.720 1.438 24.805 1.00 91.25 167 GLY A O 1
ATOM 1367 N N . SER A 1 168 ? -23.732 2.274 22.976 1.00 91.06 168 SER A N 1
ATOM 1368 C CA . SER A 1 168 ? -22.747 3.081 23.702 1.00 91.06 168 SER A CA 1
ATOM 1369 C C . SER A 1 168 ? -23.196 4.545 23.833 1.00 91.06 168 SER A C 1
ATOM 1371 O O . SER A 1 168 ? -24.015 5.011 23.038 1.00 91.06 168 SER A O 1
ATOM 1373 N N . PRO A 1 169 ? -22.596 5.337 24.745 1.00 89.56 169 PRO A N 1
ATOM 1374 C CA . PRO A 1 169 ? -22.824 6.786 24.806 1.00 89.56 169 PRO A CA 1
ATOM 1375 C C . PRO A 1 169 ? -22.487 7.539 23.507 1.00 89.56 169 PRO A C 1
ATOM 1377 O O . PRO A 1 169 ? -22.880 8.693 23.352 1.00 89.56 169 PRO A O 1
ATOM 1380 N N . TYR A 1 170 ? -21.762 6.901 22.582 1.00 87.19 170 TYR A N 1
ATOM 1381 C CA . TYR A 1 170 ? -21.318 7.476 21.315 1.00 87.19 170 TYR A CA 1
ATOM 1382 C C . TYR A 1 170 ? -22.149 7.022 20.107 1.00 87.19 170 TYR A C 1
ATOM 1384 O O . TYR A 1 170 ? -21.794 7.366 18.985 1.00 87.19 170 TYR A O 1
ATOM 1392 N N . GLU A 1 171 ? -23.251 6.287 20.301 1.00 87.00 171 GLU A N 1
ATOM 1393 C CA . GLU A 1 171 ? -24.086 5.745 19.213 1.00 87.00 171 GLU A CA 1
ATOM 1394 C C . GLU A 1 171 ? -24.514 6.804 18.181 1.00 87.00 171 GLU A C 1
ATOM 1396 O O . GLU A 1 171 ? -24.498 6.542 16.980 1.00 87.00 171 GLU A O 1
ATOM 1401 N N . ASN A 1 172 ? -24.803 8.025 18.645 1.00 82.88 172 ASN A N 1
ATOM 1402 C CA . ASN A 1 172 ? -25.204 9.159 17.806 1.00 82.88 172 ASN A CA 1
ATOM 1403 C C . ASN A 1 172 ? -24.043 10.108 17.446 1.00 82.88 172 ASN A C 1
ATOM 1405 O O . ASN A 1 172 ? -24.280 11.226 16.993 1.00 82.88 172 ASN A O 1
ATOM 1409 N N . THR A 1 173 ? -22.788 9.710 17.677 1.00 79.75 173 THR A N 1
ATOM 1410 C CA . THR A 1 173 ? -21.620 10.538 17.336 1.00 79.75 173 THR A CA 1
ATOM 1411 C C . THR A 1 173 ? -21.280 10.383 15.855 1.00 79.75 173 THR A C 1
ATOM 1413 O O . THR A 1 173 ? -21.134 9.266 15.355 1.00 79.75 173 THR A O 1
ATOM 1416 N N . GLU A 1 174 ? -21.086 11.497 15.145 1.00 70.38 174 GLU A N 1
ATOM 1417 C CA . GLU A 1 174 ? -20.603 11.487 13.760 1.00 70.38 174 GLU A CA 1
ATOM 1418 C C . GLU A 1 174 ? -19.088 11.234 13.702 1.00 70.38 174 GLU A C 1
ATOM 1420 O O . GLU A 1 174 ? -18.277 12.138 13.533 1.00 70.38 174 GLU A O 1
ATOM 1425 N N . VAL A 1 175 ? -18.691 9.969 13.843 1.00 68.62 175 VAL A N 1
ATOM 1426 C CA . VAL A 1 175 ? -17.289 9.499 13.721 1.00 68.62 175 VAL A CA 1
ATOM 1427 C C . VAL A 1 175 ? -17.011 8.945 12.319 1.00 68.62 175 VAL A C 1
ATOM 1429 O O . VAL A 1 175 ? -16.060 8.201 12.080 1.00 68.62 175 VAL A O 1
ATOM 1432 N N . PHE A 1 176 ? -17.895 9.245 11.374 1.00 81.00 176 PHE A N 1
ATOM 1433 C CA . PHE A 1 176 ? -17.839 8.687 10.035 1.00 81.00 176 PHE A CA 1
ATOM 1434 C C . PHE A 1 176 ? -16.827 9.462 9.217 1.00 81.00 176 PHE A C 1
ATOM 1436 O O . PHE A 1 176 ? -16.895 10.684 9.138 1.00 81.00 176 PHE A O 1
ATOM 1443 N N . MET A 1 177 ? -15.912 8.746 8.571 1.00 85.88 177 MET A N 1
ATOM 1444 C CA . MET A 1 177 ? -15.094 9.346 7.527 1.00 85.88 177 MET A CA 1
ATOM 1445 C C . MET A 1 177 ? -16.028 9.706 6.369 1.00 85.88 177 MET A C 1
ATOM 1447 O O . MET A 1 177 ? -16.671 8.799 5.837 1.00 85.88 177 MET A O 1
ATOM 1451 N N . PRO A 1 178 ? -16.148 10.978 5.950 1.00 92.50 178 PRO A N 1
ATOM 1452 C CA . PRO A 1 178 ? -16.899 11.318 4.745 1.00 92.50 178 PRO A CA 1
ATOM 1453 C C . PRO A 1 178 ? -16.280 10.653 3.511 1.00 92.50 178 PRO A C 1
ATOM 1455 O O . PRO A 1 178 ? -15.069 10.450 3.459 1.00 92.50 178 PRO A O 1
ATOM 1458 N N . PHE A 1 179 ? -17.080 10.325 2.491 1.00 95.06 179 PHE A N 1
ATOM 1459 C CA . PHE A 1 179 ? -16.530 9.683 1.285 1.00 95.06 179 PHE A CA 1
ATOM 1460 C C . PHE A 1 179 ? -15.501 10.585 0.594 1.00 95.06 179 PHE A C 1
ATOM 1462 O O . PHE A 1 179 ? -14.425 10.118 0.237 1.00 95.06 179 PHE A O 1
ATOM 1469 N N . GLN A 1 180 ? -15.779 11.891 0.532 1.00 95.25 180 GLN A N 1
ATOM 1470 C CA . GLN A 1 180 ? -14.828 12.882 0.028 1.00 95.25 180 GLN A CA 1
ATOM 1471 C C . GLN A 1 180 ? -13.512 12.859 0.813 1.00 95.25 180 GLN A C 1
ATOM 1473 O O . GLN A 1 180 ? -12.443 12.883 0.223 1.00 95.25 180 GLN A O 1
ATOM 1478 N N . GLN A 1 181 ? -13.574 12.722 2.138 1.00 94.69 181 GLN A N 1
ATOM 1479 C CA . GLN A 1 181 ? -12.377 12.659 2.971 1.00 94.69 181 GLN A CA 1
ATOM 1480 C C . GLN A 1 181 ? -11.538 11.406 2.694 1.00 94.69 181 GLN A C 1
ATOM 1482 O O . GLN A 1 181 ? -10.313 11.484 2.727 1.00 94.69 181 GLN A O 1
ATOM 1487 N N . LEU A 1 182 ? -12.177 10.264 2.413 1.00 96.06 182 LEU A N 1
ATOM 1488 C CA . LEU A 1 182 ? -11.471 9.060 1.972 1.00 96.06 182 LEU A CA 1
ATOM 1489 C C . LEU A 1 182 ? -10.771 9.301 0.628 1.00 96.06 182 LEU A C 1
ATOM 1491 O O . LEU A 1 182 ? -9.610 8.934 0.473 1.00 96.06 182 LEU A O 1
ATOM 1495 N N . GLN A 1 183 ? -11.457 9.937 -0.325 1.00 96.56 183 GLN A N 1
ATOM 1496 C CA . GLN A 1 183 ? -10.874 10.287 -1.623 1.00 96.56 183 GLN A CA 1
ATOM 1497 C C . GLN A 1 183 ? -9.684 11.240 -1.465 1.00 96.56 183 GLN A C 1
ATOM 1499 O O . GLN A 1 183 ? -8.640 11.008 -2.068 1.00 96.56 183 GLN A O 1
ATOM 1504 N N . ASP A 1 184 ? -9.799 12.247 -0.599 1.00 96.19 184 ASP A N 1
ATOM 1505 C CA . ASP A 1 184 ? -8.718 13.190 -0.312 1.00 96.19 184 ASP A CA 1
ATOM 1506 C C . ASP A 1 184 ? -7.514 12.491 0.336 1.00 96.19 184 ASP A C 1
ATOM 1508 O O . ASP A 1 184 ? -6.368 12.815 0.031 1.00 96.19 184 ASP A O 1
ATOM 1512 N N . GLU A 1 185 ? -7.744 11.525 1.232 1.00 96.81 185 GLU A N 1
ATOM 1513 C CA . GLU A 1 185 ? -6.662 10.724 1.808 1.00 96.81 185 GLU A CA 1
ATOM 1514 C C . GLU A 1 185 ? -5.982 9.852 0.745 1.00 96.81 185 GLU A C 1
ATOM 1516 O O . GLU A 1 185 ? -4.755 9.819 0.699 1.00 96.81 185 GLU A O 1
ATOM 1521 N N . LEU A 1 186 ? -6.734 9.210 -0.152 1.00 97.06 186 LEU A N 1
ATOM 1522 C CA . LEU A 1 186 ? -6.160 8.434 -1.258 1.00 97.06 186 LEU A CA 1
ATOM 1523 C C . LEU A 1 186 ? -5.344 9.315 -2.211 1.00 97.06 186 LEU A C 1
ATOM 1525 O O . LEU A 1 186 ? -4.234 8.938 -2.580 1.00 97.06 186 LEU A O 1
ATOM 1529 N N . GLU A 1 187 ? -5.841 10.508 -2.544 1.00 95.88 187 GLU A N 1
ATOM 1530 C CA . GLU A 1 187 ? -5.127 11.472 -3.388 1.00 95.88 187 GLU A CA 1
ATOM 1531 C C . GLU A 1 187 ? -3.824 11.939 -2.727 1.00 95.88 187 GLU A C 1
ATOM 1533 O O . GLU A 1 187 ? -2.766 11.911 -3.354 1.00 95.88 187 GLU A O 1
ATOM 1538 N N . LYS A 1 188 ? -3.848 12.296 -1.435 1.00 96.06 188 LYS A N 1
ATOM 1539 C CA . LYS A 1 188 ? -2.633 12.686 -0.692 1.00 96.06 188 LYS A CA 1
ATOM 1540 C C . LYS A 1 188 ? -1.587 11.571 -0.639 1.00 96.06 188 LYS A C 1
ATOM 1542 O O . LYS A 1 188 ? -0.395 11.866 -0.602 1.00 96.06 188 LYS A O 1
ATOM 1547 N N . HIS A 1 189 ? -2.022 10.311 -0.630 1.00 97.75 189 HIS A N 1
ATOM 1548 C CA . HIS A 1 189 ? -1.146 9.141 -0.548 1.00 97.75 189 HIS A CA 1
ATOM 1549 C C . HIS A 1 189 ? -0.892 8.487 -1.914 1.00 97.75 189 HIS A C 1
ATOM 1551 O O . HIS A 1 189 ? -0.260 7.438 -1.979 1.00 97.75 189 HIS A O 1
ATOM 1557 N N . ARG A 1 190 ? -1.294 9.093 -3.037 1.00 95.88 190 ARG A N 1
ATOM 1558 C CA . ARG A 1 190 ? -1.104 8.489 -4.368 1.00 95.88 190 ARG A CA 1
ATOM 1559 C C . ARG A 1 190 ? 0.351 8.139 -4.686 1.00 95.88 190 ARG A C 1
ATOM 1561 O O . ARG A 1 190 ? 0.605 7.110 -5.306 1.00 95.88 190 ARG A O 1
ATOM 1568 N N . VAL A 1 191 ? 1.298 8.973 -4.236 1.00 97.00 191 VAL A N 1
ATOM 1569 C CA . VAL A 1 191 ? 2.746 8.745 -4.396 1.00 97.00 191 VAL A CA 1
ATOM 1570 C C . VAL A 1 191 ? 3.187 7.538 -3.571 1.00 97.00 191 VAL A C 1
ATOM 1572 O O . VAL A 1 191 ? 3.963 6.730 -4.066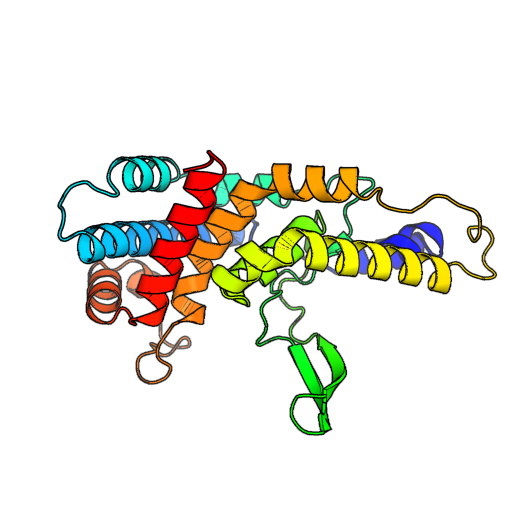 1.00 97.00 191 VAL A O 1
ATOM 1575 N N . TYR A 1 192 ? 2.627 7.362 -2.368 1.00 97.88 192 TYR A N 1
ATOM 1576 C CA . TYR A 1 192 ? 2.827 6.149 -1.576 1.00 97.88 192 TYR A CA 1
ATOM 1577 C C . TYR A 1 192 ? 2.335 4.927 -2.355 1.00 97.88 192 TYR A C 1
ATOM 1579 O O . TYR A 1 192 ? 3.093 3.984 -2.523 1.00 97.88 192 TYR A O 1
ATOM 1587 N N . GLY A 1 193 ? 1.117 4.969 -2.909 1.00 97.56 193 GLY A N 1
ATOM 1588 C CA . GLY A 1 193 ? 0.578 3.876 -3.727 1.00 97.56 193 GLY A CA 1
ATOM 1589 C C . GLY A 1 193 ? 1.481 3.504 -4.908 1.00 97.56 193 GLY A C 1
ATOM 1590 O O . GLY A 1 193 ? 1.722 2.324 -5.140 1.00 97.56 193 GLY A O 1
ATOM 1591 N N . PHE A 1 194 ? 2.040 4.505 -5.596 1.00 98.00 194 PHE A N 1
ATOM 1592 C CA . PHE A 1 194 ? 2.919 4.303 -6.749 1.00 98.00 194 PHE A CA 1
ATOM 1593 C C . PHE A 1 194 ? 4.232 3.638 -6.349 1.00 98.00 194 PHE A C 1
ATOM 1595 O O . PHE A 1 194 ? 4.585 2.588 -6.876 1.00 98.00 194 PHE A O 1
ATOM 1602 N N . LEU A 1 195 ? 4.942 4.240 -5.392 1.00 97.88 195 LEU A N 1
ATOM 1603 C CA . LEU A 1 195 ? 6.256 3.776 -4.956 1.00 97.88 195 LEU A CA 1
ATOM 1604 C C . LEU A 1 195 ? 6.156 2.425 -4.239 1.00 97.88 195 LEU A C 1
ATOM 1606 O O . LEU A 1 195 ? 6.998 1.559 -4.454 1.00 97.88 195 LEU A O 1
ATOM 1610 N N . ASN A 1 196 ? 5.093 2.208 -3.460 1.00 97.00 196 ASN A N 1
ATOM 1611 C CA . ASN A 1 196 ? 4.807 0.919 -2.835 1.00 97.00 196 ASN A CA 1
ATOM 1612 C C . ASN A 1 196 ? 4.511 -0.167 -3.879 1.00 97.00 196 ASN A C 1
ATOM 1614 O O . ASN A 1 196 ? 4.967 -1.295 -3.732 1.00 97.00 196 ASN A O 1
ATOM 1618 N N . ALA A 1 197 ? 3.786 0.159 -4.955 1.00 97.50 197 ALA A N 1
ATOM 1619 C CA . ALA A 1 197 ? 3.550 -0.781 -6.048 1.00 97.50 197 ALA A CA 1
ATOM 1620 C C . ALA A 1 197 ? 4.847 -1.121 -6.794 1.00 97.50 197 ALA A C 1
ATOM 1622 O O . ALA A 1 197 ? 5.130 -2.297 -6.998 1.00 97.50 197 ALA A O 1
ATOM 1623 N N . LEU A 1 198 ? 5.668 -0.123 -7.148 1.00 96.31 198 LEU A N 1
ATOM 1624 C CA . LEU A 1 198 ? 6.974 -0.367 -7.774 1.00 96.31 198 LEU A CA 1
ATOM 1625 C C . LEU A 1 198 ? 7.865 -1.259 -6.904 1.00 96.31 198 LEU A C 1
ATOM 1627 O O . LEU A 1 198 ? 8.540 -2.135 -7.435 1.00 96.31 198 LEU A O 1
ATOM 1631 N N . TRP A 1 199 ? 7.824 -1.059 -5.586 1.00 93.50 199 TRP A N 1
ATOM 1632 C CA . TRP A 1 199 ? 8.573 -1.854 -4.620 1.00 93.50 199 TRP A CA 1
ATOM 1633 C C . TRP A 1 199 ? 8.095 -3.307 -4.510 1.00 93.50 199 TRP A C 1
ATOM 1635 O O . TRP A 1 199 ? 8.914 -4.221 -4.483 1.00 93.50 199 TRP A O 1
ATOM 1645 N N . LEU A 1 200 ? 6.783 -3.541 -4.464 1.00 92.94 200 LEU A N 1
ATOM 1646 C CA . LEU A 1 200 ? 6.239 -4.868 -4.157 1.00 92.94 200 LEU A CA 1
ATOM 1647 C C . LEU A 1 200 ? 5.939 -5.719 -5.395 1.00 92.94 200 LEU A C 1
ATOM 1649 O O . LEU A 1 200 ? 5.956 -6.945 -5.308 1.00 92.94 200 LEU A O 1
ATOM 1653 N N . LEU A 1 201 ? 5.694 -5.112 -6.561 1.00 93.25 201 LEU A N 1
ATOM 1654 C CA . LEU A 1 201 ? 5.396 -5.851 -7.794 1.00 93.25 201 LEU A CA 1
ATOM 1655 C C . LEU A 1 201 ? 6.480 -6.863 -8.212 1.00 93.25 201 LEU A C 1
ATOM 1657 O O . LEU A 1 201 ? 6.092 -7.917 -8.722 1.00 93.25 201 LEU A O 1
ATOM 1661 N N . PRO A 1 202 ? 7.792 -6.620 -8.005 1.00 88.69 202 PRO A N 1
ATOM 1662 C CA . PRO A 1 202 ? 8.807 -7.645 -8.218 1.00 88.69 202 PRO A CA 1
ATOM 1663 C C . PRO A 1 202 ? 8.551 -8.920 -7.414 1.00 88.69 202 PRO A C 1
ATOM 1665 O O . PRO A 1 202 ? 8.596 -10.002 -7.986 1.00 88.69 202 PRO A O 1
ATOM 1668 N N . ALA A 1 203 ? 8.218 -8.798 -6.125 1.00 84.69 203 ALA A N 1
ATOM 1669 C CA . ALA A 1 203 ? 7.938 -9.941 -5.256 1.00 84.69 203 ALA A CA 1
ATOM 1670 C C . ALA A 1 203 ? 6.594 -10.606 -5.594 1.00 84.69 203 ALA A C 1
ATOM 1672 O O . ALA A 1 203 ? 6.498 -11.828 -5.640 1.00 84.69 203 ALA A O 1
ATOM 1673 N N . VAL A 1 204 ? 5.564 -9.810 -5.908 1.00 88.75 204 VAL A N 1
ATOM 1674 C CA . VAL A 1 204 ? 4.232 -10.303 -6.315 1.00 88.75 204 VAL A CA 1
ATOM 1675 C C . VAL A 1 204 ? 4.297 -11.168 -7.576 1.00 88.75 204 VAL A C 1
ATOM 1677 O O . VAL A 1 204 ? 3.521 -12.109 -7.726 1.00 88.75 204 VAL A O 1
ATOM 1680 N N . HIS A 1 205 ? 5.196 -10.830 -8.499 1.00 88.88 205 HIS A N 1
ATOM 1681 C CA . HIS A 1 205 ? 5.350 -11.510 -9.783 1.00 88.88 205 HIS A CA 1
ATOM 1682 C C . HIS A 1 205 ? 6.627 -12.340 -9.887 1.00 88.88 205 HIS A C 1
ATOM 1684 O O . HIS A 1 205 ? 6.977 -12.755 -10.999 1.00 88.88 205 HIS A O 1
ATOM 1690 N N . ALA A 1 206 ? 7.314 -12.554 -8.764 1.00 81.62 206 ALA A N 1
ATOM 1691 C CA . ALA A 1 206 ? 8.473 -13.416 -8.719 1.00 81.62 206 ALA A CA 1
ATOM 1692 C C . ALA A 1 206 ? 8.053 -14.842 -9.071 1.00 81.62 206 ALA A C 1
ATOM 1694 O O . ALA A 1 206 ? 7.010 -15.336 -8.635 1.00 81.62 206 ALA A O 1
ATOM 1695 N N . ASP A 1 207 ? 8.871 -15.490 -9.887 1.00 75.25 207 ASP A N 1
ATOM 1696 C CA . ASP A 1 207 ? 8.725 -16.909 -10.144 1.00 75.25 207 ASP A CA 1
ATOM 1697 C C . ASP A 1 207 ? 9.274 -17.668 -8.935 1.00 75.25 207 ASP A C 1
ATOM 1699 O O . ASP A 1 207 ? 10.442 -17.503 -8.581 1.00 75.25 207 ASP A O 1
ATOM 1703 N N . ALA A 1 208 ? 8.420 -18.458 -8.282 1.00 70.25 208 ALA A N 1
ATOM 1704 C CA . ALA A 1 208 ? 8.770 -19.180 -7.062 1.00 70.25 208 ALA A CA 1
ATOM 1705 C C . ALA A 1 208 ? 9.940 -20.151 -7.277 1.00 70.25 208 ALA A C 1
ATOM 1707 O O . ALA A 1 208 ? 10.712 -20.377 -6.349 1.00 70.25 208 ALA A O 1
ATOM 1708 N N . ASP A 1 209 ? 10.105 -20.657 -8.502 1.00 69.00 209 ASP A N 1
ATOM 1709 C CA . ASP A 1 209 ? 11.207 -21.549 -8.871 1.00 69.00 209 ASP A CA 1
ATOM 1710 C C . ASP A 1 209 ? 12.542 -20.799 -9.053 1.00 69.00 209 ASP A C 1
ATOM 1712 O O . ASP A 1 209 ? 13.603 -21.420 -9.097 1.00 69.00 209 ASP A O 1
ATOM 1716 N N . ASN A 1 210 ? 12.498 -19.465 -9.137 1.00 64.00 210 ASN A N 1
ATOM 1717 C CA . ASN A 1 210 ? 13.645 -18.580 -9.349 1.00 64.00 210 ASN A CA 1
ATOM 1718 C C . ASN A 1 210 ? 13.852 -17.581 -8.195 1.00 64.00 210 ASN A C 1
ATOM 1720 O O . ASN A 1 210 ? 14.613 -16.620 -8.336 1.00 64.00 210 ASN A O 1
ATOM 1724 N N . LEU A 1 211 ? 13.175 -17.779 -7.057 1.00 62.16 211 LEU A N 1
ATOM 1725 C CA . LEU A 1 211 ? 13.400 -16.965 -5.869 1.00 62.16 211 LEU A CA 1
ATOM 1726 C C . LEU A 1 211 ? 14.753 -17.332 -5.240 1.00 62.16 211 LEU A C 1
ATOM 1728 O O . LEU A 1 211 ? 14.974 -18.504 -4.927 1.00 62.16 211 LEU A O 1
ATOM 1732 N N . PRO A 1 212 ? 15.655 -16.360 -5.021 1.00 56.47 212 PRO A N 1
ATOM 1733 C CA . PRO A 1 212 ? 16.834 -16.604 -4.206 1.00 56.47 212 PRO A CA 1
ATOM 1734 C C . PRO A 1 212 ? 16.400 -16.971 -2.783 1.00 56.47 212 PRO A C 1
ATOM 1736 O O . PRO A 1 212 ? 15.412 -16.442 -2.269 1.00 56.47 212 PRO A O 1
ATOM 1739 N N . ASP A 1 213 ? 17.131 -17.892 -2.158 1.00 58.84 213 ASP A N 1
ATOM 1740 C CA . ASP A 1 213 ? 16.864 -18.306 -0.784 1.00 58.84 213 ASP A CA 1
ATOM 1741 C C . ASP A 1 213 ? 17.057 -17.104 0.149 1.00 58.84 213 ASP A C 1
ATOM 1743 O O . ASP A 1 213 ? 18.184 -16.674 0.407 1.00 58.84 213 ASP A O 1
ATOM 1747 N N . LEU A 1 214 ? 15.935 -16.552 0.623 1.00 52.72 214 LEU A N 1
ATOM 1748 C CA . LEU A 1 214 ? 15.874 -15.353 1.458 1.00 52.72 214 LEU A CA 1
ATOM 1749 C C . LEU A 1 214 ? 16.673 -15.506 2.763 1.00 52.72 214 LEU A C 1
ATOM 1751 O O . LEU A 1 214 ? 17.058 -14.494 3.341 1.00 52.72 214 LEU A O 1
ATOM 1755 N N . GLU A 1 215 ? 16.955 -16.736 3.213 1.00 48.50 215 GLU A N 1
ATOM 1756 C CA . GLU A 1 215 ? 17.801 -16.994 4.386 1.00 48.50 215 GLU A CA 1
ATOM 1757 C C . GLU A 1 215 ? 19.301 -16.797 4.098 1.00 48.50 215 GLU A C 1
ATOM 1759 O O . GLU A 1 215 ? 20.098 -16.648 5.025 1.00 48.50 215 GLU A O 1
ATOM 1764 N N . THR A 1 216 ? 19.694 -16.774 2.821 1.00 54.50 216 THR A N 1
ATOM 1765 C CA . THR A 1 216 ? 21.099 -16.708 2.377 1.00 54.50 216 THR A CA 1
ATOM 1766 C C . THR A 1 216 ? 21.488 -15.388 1.716 1.00 54.50 216 THR A C 1
ATOM 1768 O O . THR A 1 216 ? 22.678 -15.128 1.553 1.00 54.50 216 THR A O 1
ATOM 1771 N N . ILE A 1 217 ? 20.511 -14.547 1.364 1.00 61.44 217 ILE A N 1
ATOM 1772 C CA . ILE A 1 217 ? 20.750 -13.242 0.740 1.00 61.44 217 ILE A CA 1
ATOM 1773 C C . ILE A 1 217 ? 21.369 -12.291 1.763 1.00 61.44 217 ILE A C 1
ATOM 1775 O O . ILE A 1 217 ? 20.747 -11.927 2.764 1.00 61.44 217 ILE A O 1
ATOM 1779 N N . THR A 1 218 ? 22.589 -11.843 1.489 1.00 63.66 218 THR A N 1
ATOM 1780 C CA . THR A 1 218 ? 23.224 -10.766 2.247 1.00 63.66 218 THR A CA 1
ATOM 1781 C C . THR A 1 218 ? 22.766 -9.402 1.737 1.00 63.66 218 THR A C 1
ATOM 1783 O O . THR A 1 218 ? 22.237 -9.274 0.630 1.00 63.66 218 THR A O 1
ATOM 1786 N N . GLU A 1 219 ? 22.995 -8.342 2.522 1.00 61.38 219 GLU A N 1
ATOM 1787 C CA . GLU A 1 219 ? 22.772 -6.992 1.998 1.00 61.38 219 GLU A CA 1
ATOM 1788 C C . GLU A 1 219 ? 23.605 -6.767 0.719 1.00 61.38 219 GLU A C 1
ATOM 1790 O O . GLU A 1 219 ? 23.075 -6.243 -0.255 1.00 61.38 219 GLU A O 1
ATOM 1795 N N . ASP A 1 220 ? 24.859 -7.241 0.677 1.00 65.12 220 ASP A N 1
ATOM 1796 C CA . ASP A 1 220 ? 25.782 -7.160 -0.476 1.00 65.12 220 ASP A CA 1
ATOM 1797 C C . ASP A 1 220 ? 25.249 -7.849 -1.737 1.00 65.12 220 ASP A C 1
ATOM 1799 O O . ASP A 1 220 ? 25.428 -7.330 -2.843 1.00 65.12 220 ASP A O 1
ATOM 1803 N N . ASP A 1 221 ? 24.484 -8.929 -1.585 1.00 65.75 221 ASP A N 1
ATOM 1804 C CA . ASP A 1 221 ? 23.812 -9.588 -2.707 1.00 65.75 221 ASP A CA 1
ATOM 1805 C C . ASP A 1 221 ? 22.650 -8.743 -3.245 1.00 65.75 221 ASP A C 1
ATOM 1807 O O . ASP A 1 221 ? 22.469 -8.638 -4.460 1.00 65.75 221 ASP A O 1
ATOM 1811 N N . LEU A 1 222 ? 21.904 -8.056 -2.370 1.00 60.84 222 LEU A N 1
ATOM 1812 C CA . LEU A 1 222 ? 20.893 -7.070 -2.781 1.00 60.84 222 LEU A CA 1
ATOM 1813 C C . LEU A 1 222 ? 21.533 -5.851 -3.462 1.00 60.84 222 LEU A C 1
ATOM 1815 O O . LEU A 1 222 ? 20.879 -5.188 -4.264 1.00 60.84 222 LEU A O 1
ATOM 1819 N N . PHE A 1 223 ? 22.797 -5.543 -3.164 1.00 59.25 223 PHE A N 1
ATOM 1820 C CA . PHE A 1 223 ? 23.539 -4.415 -3.735 1.00 59.25 223 PHE A CA 1
ATOM 1821 C C . PHE A 1 223 ? 24.183 -4.706 -5.103 1.00 59.25 223 PHE A C 1
ATOM 1823 O O . PHE A 1 223 ? 24.707 -3.777 -5.727 1.00 59.25 223 PHE A O 1
ATOM 1830 N N . SER A 1 224 ? 24.189 -5.955 -5.580 1.00 68.69 224 SER A N 1
ATOM 1831 C CA . SER A 1 224 ? 24.985 -6.323 -6.754 1.00 68.69 224 SER A CA 1
ATOM 1832 C C . SER A 1 224 ? 24.300 -5.978 -8.087 1.00 68.69 224 SER A C 1
ATOM 1834 O O . SER A 1 224 ? 23.091 -6.142 -8.273 1.00 68.69 224 SER A O 1
ATOM 1836 N N . GLN A 1 225 ? 25.100 -5.525 -9.059 1.00 69.88 225 GLN A N 1
ATOM 1837 C CA . GLN A 1 225 ? 24.650 -5.367 -10.448 1.00 69.88 225 GLN A CA 1
ATOM 1838 C C . GLN A 1 225 ? 24.186 -6.711 -11.030 1.00 69.88 225 GLN A C 1
ATOM 1840 O O . GLN A 1 225 ? 23.248 -6.743 -11.815 1.00 69.88 225 GLN A O 1
ATOM 1845 N N . GLU A 1 226 ? 24.787 -7.816 -10.585 1.00 72.25 226 GLU A N 1
ATOM 1846 C CA . GLU A 1 226 ? 24.420 -9.175 -10.978 1.00 72.25 226 GLU A CA 1
ATOM 1847 C C . GLU A 1 226 ? 22.979 -9.521 -10.582 1.00 72.25 226 GLU A C 1
ATOM 1849 O O . GLU A 1 226 ? 22.234 -10.038 -11.407 1.00 72.25 226 GLU A O 1
ATOM 1854 N N . THR A 1 227 ? 22.536 -9.167 -9.373 1.00 68.69 227 THR A N 1
ATOM 1855 C CA . THR A 1 227 ? 21.146 -9.366 -8.929 1.00 68.69 227 THR A CA 1
ATOM 1856 C C . THR A 1 227 ? 20.164 -8.568 -9.782 1.00 68.69 227 THR A C 1
ATOM 1858 O O . THR A 1 227 ? 19.111 -9.081 -10.172 1.00 68.69 227 THR A O 1
ATOM 1861 N N . LEU A 1 228 ? 20.514 -7.323 -10.118 1.00 69.06 228 LEU A N 1
ATOM 1862 C CA . LEU A 1 228 ? 19.698 -6.489 -10.998 1.00 69.06 228 LEU A CA 1
ATOM 1863 C C . LEU A 1 228 ? 19.630 -7.072 -12.417 1.00 69.06 228 LEU A C 1
ATOM 1865 O O . LEU A 1 228 ? 18.538 -7.203 -12.968 1.00 69.06 228 LEU A O 1
ATOM 1869 N N . ASP A 1 229 ? 20.768 -7.468 -12.987 1.00 72.81 229 ASP A N 1
ATOM 1870 C CA . ASP A 1 229 ? 20.861 -8.066 -14.322 1.00 72.81 229 ASP A CA 1
ATOM 1871 C C . ASP A 1 229 ? 20.107 -9.402 -14.386 1.00 72.81 229 ASP A C 1
ATOM 1873 O O . ASP A 1 229 ? 19.403 -9.685 -15.363 1.00 72.81 229 ASP A O 1
ATOM 1877 N N . ASN A 1 230 ? 20.196 -10.203 -13.322 1.00 73.38 230 ASN A N 1
ATOM 1878 C CA . ASN A 1 230 ? 19.484 -11.465 -13.186 1.00 73.38 230 ASN A CA 1
ATOM 1879 C C . ASN A 1 230 ? 17.968 -11.232 -13.142 1.00 73.38 230 ASN A C 1
ATOM 1881 O O . ASN A 1 230 ? 17.227 -11.866 -13.895 1.00 73.38 230 ASN A O 1
ATOM 1885 N N . PHE A 1 231 ? 17.500 -10.259 -12.353 1.00 71.81 231 PHE A N 1
ATOM 1886 C CA . PHE A 1 231 ? 16.086 -9.893 -12.344 1.00 71.81 231 PHE A CA 1
ATOM 1887 C C . PHE A 1 231 ? 15.611 -9.410 -13.717 1.00 71.81 231 PHE A C 1
ATOM 1889 O O . PHE A 1 231 ? 14.576 -9.861 -14.202 1.00 71.81 231 PHE A O 1
ATOM 1896 N N . VAL A 1 232 ? 16.360 -8.509 -14.361 1.00 71.38 232 VAL A N 1
ATOM 1897 C CA . VAL A 1 232 ? 16.026 -7.973 -15.691 1.00 71.38 232 VAL A CA 1
ATOM 1898 C C . VAL A 1 232 ? 15.918 -9.098 -16.725 1.00 71.38 232 VAL A C 1
ATOM 1900 O O . VAL A 1 232 ? 14.974 -9.122 -17.522 1.00 71.38 232 VAL A O 1
ATOM 1903 N N . SER A 1 233 ? 16.830 -10.067 -16.666 1.00 75.00 233 SER A N 1
ATOM 1904 C CA . SER A 1 233 ? 16.860 -11.226 -17.562 1.00 75.00 233 SER A CA 1
ATOM 1905 C C . SER A 1 233 ? 15.681 -12.183 -17.346 1.00 75.00 233 SER A C 1
ATOM 1907 O O . SER A 1 233 ? 15.197 -12.775 -18.310 1.00 75.00 233 SER A O 1
ATOM 1909 N N . HIS A 1 234 ? 15.167 -12.279 -16.117 1.00 76.94 234 HIS A N 1
ATOM 1910 C CA . HIS A 1 234 ? 14.093 -13.202 -15.729 1.00 76.94 234 HIS A CA 1
ATOM 1911 C C . HIS A 1 234 ? 12.752 -12.507 -15.433 1.00 76.94 234 HIS A C 1
ATOM 1913 O O . HIS A 1 234 ? 11.878 -13.075 -14.778 1.00 76.94 234 HIS A O 1
ATOM 1919 N N . GLN A 1 235 ? 12.541 -11.286 -15.939 1.00 80.81 2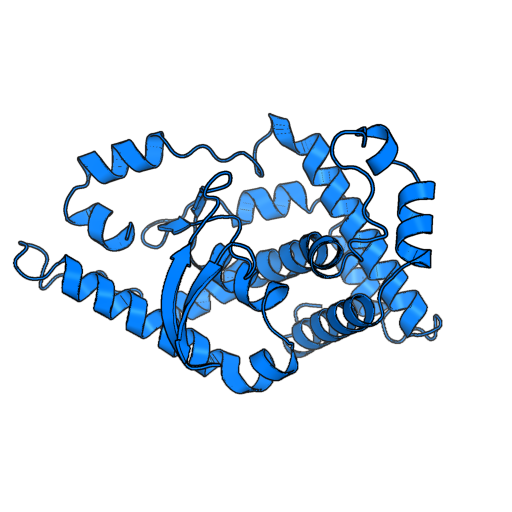35 GLN A N 1
ATOM 1920 C CA . GLN A 1 235 ? 11.266 -10.584 -15.768 1.00 80.81 235 GLN A CA 1
ATOM 1921 C C . GLN A 1 235 ? 10.101 -11.382 -16.358 1.00 80.81 235 GLN A C 1
ATOM 1923 O O . GLN A 1 235 ? 10.017 -11.572 -17.578 1.00 80.81 235 GLN A O 1
ATOM 1928 N N . THR A 1 236 ? 9.145 -11.754 -15.509 1.00 87.75 236 THR A N 1
ATOM 1929 C CA . THR A 1 236 ? 7.950 -12.478 -15.944 1.00 87.75 236 THR A CA 1
ATOM 1930 C C . THR A 1 236 ? 7.076 -11.607 -16.862 1.00 87.75 236 THR A C 1
ATOM 1932 O O . THR A 1 236 ? 6.990 -10.386 -16.676 1.00 87.75 236 THR A O 1
ATOM 1935 N N . PRO A 1 237 ? 6.366 -12.192 -17.850 1.00 91.06 237 PRO A N 1
ATOM 1936 C CA . PRO A 1 237 ? 5.438 -11.437 -18.697 1.00 91.06 237 PRO A CA 1
ATOM 1937 C C . PRO A 1 237 ? 4.375 -10.674 -17.893 1.00 91.06 237 PRO A C 1
ATOM 1939 O O . PRO A 1 237 ? 3.978 -9.571 -18.268 1.00 91.06 237 PRO A O 1
ATOM 1942 N N . THR A 1 238 ? 3.947 -11.236 -16.760 1.00 92.25 238 THR A N 1
ATOM 1943 C CA . THR A 1 238 ? 3.004 -10.608 -15.830 1.00 92.25 238 THR A CA 1
ATOM 1944 C C . THR A 1 238 ? 3.597 -9.395 -15.122 1.00 92.25 238 THR A C 1
ATOM 1946 O O . THR A 1 238 ? 2.915 -8.379 -15.036 1.00 92.25 238 THR A O 1
ATOM 1949 N N . TYR A 1 239 ? 4.864 -9.447 -14.691 1.00 93.06 239 TYR A N 1
ATOM 1950 C CA . TYR A 1 239 ? 5.547 -8.279 -14.126 1.00 93.06 239 TYR A CA 1
ATOM 1951 C C . TYR A 1 239 ? 5.623 -7.133 -15.142 1.00 93.06 239 TYR A C 1
ATOM 1953 O O . TYR A 1 239 ? 5.209 -6.011 -14.846 1.00 93.06 239 TYR A O 1
ATOM 1961 N N . ARG A 1 240 ? 6.065 -7.434 -16.373 1.00 94.19 240 ARG A N 1
ATOM 1962 C CA . ARG A 1 240 ? 6.168 -6.449 -17.466 1.00 94.19 240 ARG A CA 1
ATOM 1963 C C . ARG A 1 240 ? 4.832 -5.766 -17.748 1.00 94.19 240 ARG A C 1
ATOM 1965 O O . ARG A 1 240 ? 4.760 -4.544 -17.869 1.00 94.19 240 ARG A O 1
ATOM 1972 N N . GLN A 1 241 ? 3.763 -6.559 -17.815 1.00 95.50 241 GLN A N 1
ATOM 1973 C CA . GLN A 1 241 ? 2.406 -6.053 -17.984 1.00 95.50 241 GLN A CA 1
ATOM 1974 C C . GLN A 1 241 ? 1.989 -5.132 -16.827 1.00 95.50 241 GLN A C 1
ATOM 1976 O O . GLN A 1 241 ? 1.476 -4.044 -17.086 1.00 95.50 241 GLN A O 1
ATOM 1981 N N . SER A 1 242 ? 2.228 -5.535 -15.576 1.00 96.38 242 SER A N 1
ATOM 1982 C CA . SER A 1 242 ? 1.857 -4.755 -14.391 1.00 96.38 242 SER A CA 1
ATOM 1983 C C . SER A 1 242 ? 2.594 -3.419 -14.301 1.00 96.38 242 SER A C 1
ATOM 1985 O O . SER A 1 242 ? 1.956 -2.406 -14.023 1.00 96.38 242 SER A O 1
ATOM 1987 N N . ILE A 1 243 ? 3.902 -3.381 -14.589 1.00 96.88 243 ILE A N 1
ATOM 1988 C CA . ILE A 1 243 ? 4.680 -2.130 -14.614 1.00 96.88 243 ILE A CA 1
ATOM 1989 C C . ILE A 1 243 ? 4.162 -1.189 -15.702 1.00 96.88 243 ILE A C 1
ATOM 1991 O O . ILE A 1 243 ? 3.909 -0.012 -15.434 1.00 96.88 243 ILE A O 1
ATOM 1995 N N . ARG A 1 244 ? 3.935 -1.707 -16.916 1.00 96.56 244 ARG A N 1
ATOM 1996 C CA . ARG A 1 244 ? 3.379 -0.915 -18.019 1.00 96.56 244 ARG A CA 1
ATOM 1997 C C . ARG A 1 244 ? 2.022 -0.311 -17.657 1.00 96.56 244 ARG A C 1
ATOM 1999 O O . ARG A 1 244 ? 1.792 0.878 -17.873 1.00 96.56 244 ARG A O 1
ATOM 2006 N N . ASP A 1 245 ? 1.123 -1.130 -17.120 1.00 96.81 245 ASP A N 1
ATOM 2007 C CA . ASP A 1 245 ? -0.227 -0.694 -16.776 1.00 96.81 245 ASP A CA 1
ATOM 2008 C C . ASP A 1 245 ? -0.226 0.318 -15.627 1.00 96.81 245 ASP A C 1
ATOM 2010 O O . ASP A 1 245 ? -0.947 1.311 -15.702 1.00 96.81 245 ASP A O 1
ATOM 2014 N N . LEU A 1 246 ? 0.606 0.105 -14.601 1.00 97.19 246 LEU A N 1
ATOM 2015 C CA . LEU A 1 246 ? 0.769 1.033 -13.482 1.00 97.19 246 LEU A CA 1
ATOM 2016 C C . LEU A 1 246 ? 1.213 2.418 -13.970 1.00 97.19 246 LEU A C 1
ATOM 2018 O O . LEU A 1 246 ? 0.618 3.426 -13.592 1.00 97.19 246 LEU A O 1
ATOM 2022 N N . VAL A 1 247 ? 2.225 2.472 -14.840 1.00 96.62 247 VAL A N 1
ATOM 2023 C CA . VAL A 1 247 ? 2.733 3.732 -15.398 1.00 96.62 247 VAL A CA 1
ATOM 2024 C C . VAL A 1 247 ? 1.673 4.424 -16.251 1.00 96.62 247 VAL A C 1
ATOM 2026 O O . VAL A 1 247 ? 1.437 5.618 -16.082 1.00 96.62 247 VAL A O 1
ATOM 2029 N N . HIS A 1 248 ? 0.970 3.691 -17.118 1.00 95.19 248 HIS A N 1
ATOM 2030 C CA . HIS A 1 248 ? -0.118 4.268 -17.908 1.00 95.19 248 HIS A CA 1
ATOM 2031 C C . HIS A 1 248 ? -1.274 4.793 -17.050 1.00 95.19 248 HIS A C 1
ATOM 2033 O O . HIS A 1 248 ? -1.814 5.857 -17.355 1.00 95.19 248 HIS A O 1
ATOM 2039 N N . GLU A 1 249 ? -1.655 4.071 -15.994 1.00 93.75 249 GLU A N 1
ATOM 2040 C CA . GLU A 1 249 ? -2.709 4.478 -15.061 1.00 93.75 249 GLU A CA 1
ATOM 2041 C C . GLU A 1 249 ? -2.329 5.794 -14.377 1.00 93.75 249 GLU A C 1
ATOM 2043 O O . GLU A 1 249 ? -3.061 6.780 -14.471 1.00 93.75 249 GLU A O 1
ATOM 2048 N N . TYR A 1 250 ? -1.134 5.868 -13.795 1.00 92.19 250 TYR A N 1
ATOM 2049 C CA . TYR A 1 250 ? -0.675 7.091 -13.143 1.00 92.19 250 TYR A CA 1
ATOM 2050 C C . TYR A 1 250 ? -0.447 8.251 -14.121 1.00 92.19 250 TYR A C 1
ATOM 2052 O O . TYR A 1 250 ? -0.705 9.404 -13.766 1.00 92.19 250 TYR A O 1
ATOM 2060 N N . ARG A 1 251 ? -0.022 7.977 -15.360 1.00 90.81 251 ARG A N 1
ATOM 2061 C CA . ARG A 1 251 ? 0.094 8.992 -16.415 1.00 90.81 251 ARG A CA 1
ATOM 2062 C C . ARG A 1 251 ? -1.270 9.570 -16.784 1.00 90.81 251 ARG A C 1
ATOM 2064 O O . ARG A 1 251 ? -1.411 10.783 -16.909 1.00 90.81 251 ARG A O 1
ATOM 2071 N N . ALA A 1 252 ? -2.295 8.724 -16.911 1.00 87.88 252 ALA A N 1
ATOM 2072 C CA . ALA A 1 252 ? -3.658 9.160 -17.217 1.00 87.88 252 ALA A CA 1
ATOM 2073 C C . ALA A 1 252 ? -4.249 10.067 -16.125 1.00 87.88 252 ALA A C 1
ATOM 2075 O O . ALA A 1 252 ? -5.063 10.940 -16.424 1.00 87.88 252 ALA A O 1
ATOM 2076 N N . HIS A 1 253 ? -3.804 9.898 -14.879 1.00 81.81 253 HIS A N 1
ATOM 2077 C CA . HIS A 1 253 ? -4.166 10.763 -13.758 1.00 81.81 253 HIS A CA 1
ATOM 2078 C C . HIS A 1 253 ? -3.239 11.985 -13.581 1.00 81.81 253 HIS A C 1
ATOM 2080 O O . HIS A 1 253 ? -3.457 12.796 -12.684 1.00 81.81 253 HIS A O 1
ATOM 2086 N N . GLY A 1 254 ? -2.234 12.165 -14.448 1.00 76.06 254 GLY A N 1
ATOM 2087 C CA . GLY A 1 254 ? -1.324 13.316 -14.437 1.00 76.06 254 GLY A CA 1
ATOM 2088 C C . GLY A 1 254 ? -0.204 13.237 -13.395 1.00 76.06 254 GLY A C 1
ATOM 2089 O O . GLY A 1 254 ? 0.374 14.261 -13.028 1.00 76.06 254 GLY A O 1
ATOM 2090 N N . TYR A 1 255 ? 0.098 12.042 -12.888 1.00 68.88 255 TYR A N 1
ATOM 2091 C CA . TYR A 1 255 ? 1.053 11.837 -11.798 1.00 68.88 255 TYR A CA 1
ATOM 2092 C C . TYR A 1 255 ? 2.450 11.439 -12.277 1.00 68.88 255 TYR A C 1
ATOM 2094 O O . TYR A 1 255 ? 3.433 11.939 -11.725 1.00 68.88 255 TYR A O 1
ATOM 2102 N N . VAL A 1 256 ? 2.533 10.589 -13.306 1.00 54.66 256 VAL A N 1
ATOM 2103 C CA . VAL A 1 256 ? 3.758 10.304 -14.081 1.00 54.66 256 VAL A CA 1
ATOM 2104 C C . VAL A 1 256 ? 3.593 10.599 -15.564 1.00 54.66 256 VAL A C 1
ATOM 2106 O O . VAL A 1 256 ? 2.561 11.210 -15.902 1.00 54.66 256 VAL A O 1
#

Foldseek 3Di:
DLLLCCPQPVPVSVVVQVVADADCLDPVNLVVVLLLLQLLLLLLLLLVCVVCVVPCPCVVVNVVSVVCRPPVSVVLSVQFDADPDQWDFDLQQQEPVQWDFDAPDVVRTDDIDGHDSPNTHTGHPLLNVLLHPLLHDDLVCCVVCVVVVLVVVQVVVVVVSLVSCPPHPCNVPPSGQPSVNSVVSNVSCVVVSLSSSSSCLLVSQPDPVPDDDPVPDDSVNSVDPVNSVVSSVPPDPVSSNSSVSSSVVCVVVVND

Organism: NCBI:txid105785

InterPro domains:
  IPR004119 Ecdysteroid kinase-like [PF02958] (1-164)
  IPR011009 Protein kinase-like domain superfamily [SSF56112] (78-163)
  IPR015897 CHK kinase-like [SM00587] (3-163)

Radius of gyration: 19.74 Å; chains: 1; bounding box: 52×36×56 Å

pLDDT: mean 90.02, std 10.16, range [48.5, 98.12]

Sequence (256 aa):
MSLALKLLNPKQFQKIRESIQEVIYVEDAARLFSVYFENSLKMATECLRSISHNDGSFDADIKKIDGFSGNVFRIMCELVKPKEPWSVICHGDCWSNNFLFRYSQPRQVEEVRLLDLQVGRYASPATDILHFLYTSTQAGMRKRHYDHLLRVYHSTLNDTVRRLMAGSPYENTEVFMPFQQLQDELEKHRVYGFLNALWLLPAVHADADNLPDLETITEDDLFSQETLDNFVSHQTPTYRQSIRDLVHEYRAHGYV